Protein AF-A0A9W9CZ41-F1 (afdb_monomer_lite)

Secondary structure (DSSP, 8-state):
----STT--HHHHHHHHHHHHHHHHHHHH--SS--TT--HHHHHHHHHHHGGGGGG-S-HHHHHHHHHHHHHHHHHHHHHHH-TTSPPPHHHHHHHHHHHHHHHH-GGGTTT-----HHHHHHHHTTPPP----------------------------------------------------------------------S---PPP-----HHHHHHHHHHHHTT--HHHHHHHHTS-HHHHHHHHHHHHHSTTTHHHHHHHHHHHHHHHHHHHHHHHHHHHTTSS---S----------------------------

Structure (mmCIF, N/CA/C/O backbone):
data_AF-A0A9W9CZ41-F1
#
_entry.id   AF-A0A9W9CZ41-F1
#
loop_
_atom_site.group_PDB
_atom_site.id
_atom_site.type_symbol
_atom_site.label_atom_id
_atom_site.label_alt_id
_atom_site.label_comp_id
_atom_site.label_asym_id
_atom_site.label_entity_id
_atom_site.label_seq_id
_atom_site.pdbx_PDB_ins_code
_atom_site.Cartn_x
_atom_site.Cartn_y
_atom_site.Cartn_z
_atom_site.occupancy
_atom_site.B_iso_or_equiv
_atom_site.auth_seq_id
_atom_site.auth_comp_id
_atom_site.auth_asym_id
_atom_site.auth_atom_id
_atom_site.pdbx_PDB_model_num
ATOM 1 N N . MET A 1 1 ? 5.611 -6.618 -32.738 1.00 40.50 1 MET A N 1
ATOM 2 C CA . MET A 1 1 ? 6.679 -6.682 -31.719 1.00 40.50 1 MET A CA 1
ATOM 3 C C . MET A 1 1 ? 7.201 -5.269 -31.553 1.00 40.50 1 MET A C 1
ATOM 5 O O . MET A 1 1 ? 7.874 -4.786 -32.452 1.00 40.50 1 MET A O 1
ATOM 9 N N . GLY A 1 2 ? 6.748 -4.566 -30.513 1.00 48.41 2 GLY A N 1
ATOM 10 C CA . GLY A 1 2 ? 7.154 -3.185 -30.247 1.00 48.41 2 GLY A CA 1
ATOM 11 C C . GLY A 1 2 ? 8.567 -3.160 -29.651 1.00 48.41 2 GLY A C 1
ATOM 12 O O . GLY A 1 2 ? 8.776 -3.815 -28.631 1.00 48.41 2 GLY A O 1
ATOM 13 N N . PRO A 1 3 ? 9.535 -2.466 -30.267 1.00 51.53 3 PRO A N 1
ATOM 14 C CA . PRO A 1 3 ? 10.920 -2.434 -29.809 1.00 51.53 3 PRO A CA 1
ATOM 15 C C . PRO A 1 3 ? 11.126 -1.279 -28.823 1.00 51.53 3 PRO A C 1
ATOM 17 O O . PRO A 1 3 ? 11.610 -0.241 -29.251 1.00 51.53 3 PRO A O 1
ATOM 20 N N . GLN A 1 4 ? 10.698 -1.370 -27.553 1.00 56.22 4 GLN A N 1
ATOM 21 C CA . GLN A 1 4 ? 10.813 -0.193 -26.659 1.00 56.22 4 GLN A CA 1
ATOM 22 C C . GLN A 1 4 ? 11.119 -0.426 -25.166 1.00 56.22 4 GLN A C 1
ATOM 24 O O . GLN A 1 4 ? 11.343 0.564 -24.479 1.00 56.22 4 GLN A O 1
ATOM 29 N N . ASN A 1 5 ? 11.203 -1.659 -24.645 1.00 59.53 5 ASN A N 1
ATOM 30 C CA . ASN A 1 5 ? 11.430 -1.872 -23.197 1.00 59.53 5 ASN A CA 1
ATOM 31 C C . ASN A 1 5 ? 12.815 -2.410 -22.796 1.00 59.53 5 ASN A C 1
ATOM 33 O O . ASN A 1 5 ? 13.088 -2.496 -21.601 1.00 59.53 5 ASN A O 1
ATOM 37 N N . GLU A 1 6 ? 13.693 -2.751 -23.743 1.00 66.88 6 GLU A N 1
ATOM 38 C CA . GLU A 1 6 ? 15.043 -3.244 -23.405 1.00 66.88 6 GLU A CA 1
ATOM 39 C C . GLU A 1 6 ? 16.020 -2.124 -23.006 1.00 66.88 6 GLU A C 1
ATOM 41 O O . GLU A 1 6 ? 16.998 -2.403 -22.323 1.00 66.88 6 GLU A O 1
ATOM 46 N N . ASP A 1 7 ? 15.727 -0.866 -23.352 1.00 85.44 7 ASP A N 1
ATOM 47 C CA . ASP A 1 7 ? 16.625 0.283 -23.135 1.00 85.44 7 ASP A CA 1
ATOM 48 C C . ASP A 1 7 ? 16.182 1.189 -21.969 1.00 85.44 7 ASP A C 1
ATOM 50 O O . ASP A 1 7 ? 16.398 2.401 -21.962 1.00 85.44 7 ASP A O 1
ATOM 54 N N . MET A 1 8 ? 15.468 0.628 -20.990 1.00 93.50 8 MET A N 1
ATOM 55 C CA . MET A 1 8 ? 15.172 1.355 -19.755 1.00 93.50 8 MET A CA 1
ATOM 56 C C . MET A 1 8 ? 16.412 1.295 -18.862 1.00 93.50 8 MET A C 1
ATOM 58 O O . MET A 1 8 ? 16.759 0.222 -18.367 1.00 93.50 8 MET A O 1
ATOM 62 N N . ASP A 1 9 ? 17.080 2.429 -18.665 1.00 95.62 9 ASP A N 1
ATOM 63 C CA . ASP A 1 9 ? 18.165 2.569 -17.695 1.00 95.62 9 ASP A CA 1
ATOM 64 C C . ASP A 1 9 ? 17.645 3.029 -16.316 1.00 95.62 9 ASP A C 1
ATOM 66 O O . ASP A 1 9 ? 16.472 3.385 -16.144 1.00 95.62 9 ASP A O 1
ATOM 70 N N . ALA A 1 10 ? 18.522 2.983 -15.308 1.00 95.75 10 ALA A N 1
ATOM 71 C CA . ALA A 1 10 ? 18.176 3.340 -13.931 1.00 95.75 10 ALA A CA 1
ATOM 72 C C . ALA A 1 10 ? 17.724 4.800 -13.819 1.00 95.75 10 ALA A C 1
ATOM 74 O O . ALA A 1 10 ? 16.786 5.108 -13.088 1.00 95.75 10 ALA A O 1
ATOM 75 N N . GLN A 1 11 ? 18.377 5.695 -14.565 1.00 95.44 11 GLN A N 1
ATOM 76 C CA . GLN A 1 11 ? 18.133 7.131 -14.502 1.00 95.44 11 GLN A CA 1
ATOM 77 C C . GLN A 1 11 ? 16.751 7.482 -15.057 1.00 95.44 11 GLN A C 1
ATOM 79 O O . GLN A 1 11 ? 15.997 8.245 -14.451 1.00 95.44 11 GLN A O 1
ATOM 84 N N . ARG A 1 12 ? 16.380 6.886 -16.189 1.00 95.31 12 ARG A N 1
ATOM 85 C CA . ARG A 1 12 ? 15.068 7.046 -16.803 1.00 95.31 12 ARG A CA 1
ATOM 86 C C . ARG A 1 12 ? 13.974 6.438 -15.934 1.00 95.31 12 ARG A C 1
ATOM 88 O O . ARG A 1 12 ? 12.939 7.081 -15.754 1.00 95.31 12 ARG A O 1
ATOM 95 N N . LEU A 1 13 ? 14.204 5.252 -15.360 1.00 96.38 13 LEU A N 1
ATOM 96 C CA . LEU A 1 13 ? 13.253 4.642 -14.428 1.00 96.38 13 LEU A CA 1
ATOM 97 C C . LEU A 1 13 ? 13.049 5.525 -13.190 1.00 96.38 13 LEU A C 1
ATOM 99 O O . LEU A 1 13 ? 11.909 5.768 -12.798 1.00 96.38 13 LEU A O 1
ATOM 103 N N . ALA A 1 14 ? 14.125 6.065 -12.617 1.00 95.88 14 ALA A N 1
ATOM 104 C CA . ALA A 1 14 ? 14.055 6.981 -11.485 1.00 95.88 14 ALA A CA 1
ATOM 105 C C . ALA A 1 14 ? 13.302 8.274 -11.823 1.00 95.88 14 ALA A C 1
ATOM 107 O O . ALA A 1 14 ? 12.456 8.700 -11.041 1.00 95.88 14 ALA A O 1
ATOM 108 N N . SER A 1 15 ? 13.535 8.860 -13.002 1.00 94.56 15 SER A N 1
ATOM 109 C CA . SER A 1 15 ? 12.807 10.053 -13.453 1.00 94.56 15 SER A CA 1
ATOM 110 C C . SER A 1 15 ? 11.302 9.797 -13.548 1.00 94.56 15 SER A C 1
ATOM 112 O O . SER A 1 15 ? 10.513 10.557 -12.994 1.00 94.56 15 SER A O 1
ATOM 114 N N . ILE A 1 16 ? 10.902 8.704 -14.204 1.00 95.62 16 ILE A N 1
ATOM 115 C CA . ILE A 1 16 ? 9.490 8.321 -14.346 1.00 95.62 16 ILE A CA 1
ATOM 116 C C . ILE A 1 16 ? 8.861 8.022 -12.974 1.00 95.62 16 ILE A C 1
ATOM 118 O O . ILE A 1 16 ? 7.714 8.390 -12.713 1.00 95.62 16 ILE A O 1
ATOM 122 N N . THR A 1 17 ? 9.620 7.388 -12.076 1.00 96.06 17 THR A N 1
ATOM 123 C CA . THR A 1 17 ? 9.196 7.123 -10.694 1.00 96.06 17 THR A CA 1
ATOM 124 C C . THR A 1 17 ? 8.973 8.424 -9.929 1.00 96.06 17 THR A C 1
ATOM 126 O O . THR A 1 17 ? 7.944 8.574 -9.274 1.00 96.06 17 THR A O 1
ATOM 129 N N . ALA A 1 18 ? 9.887 9.391 -10.050 1.00 94.56 18 ALA A N 1
ATOM 130 C CA . ALA A 1 18 ? 9.772 10.691 -9.399 1.00 94.56 18 ALA A CA 1
ATOM 131 C C . ALA A 1 18 ? 8.537 11.458 -9.879 1.00 94.56 18 ALA A C 1
ATOM 133 O O . ALA A 1 18 ? 7.819 12.027 -9.057 1.00 94.56 18 ALA A O 1
ATOM 134 N N . ASP A 1 19 ? 8.241 11.421 -11.178 1.00 94.00 19 ASP A N 1
ATOM 135 C CA . ASP A 1 19 ? 7.040 12.044 -11.736 1.00 94.00 19 ASP A CA 1
ATOM 136 C C . ASP A 1 19 ? 5.760 11.362 -11.221 1.00 94.00 19 ASP A C 1
ATOM 138 O O . ASP A 1 19 ? 4.789 12.035 -10.868 1.00 94.00 19 ASP A O 1
ATOM 142 N N . ALA A 1 20 ? 5.744 10.028 -11.130 1.00 95.81 20 ALA A N 1
ATOM 143 C CA . ALA A 1 20 ? 4.612 9.287 -10.576 1.00 95.81 20 ALA A CA 1
ATOM 144 C C . ALA A 1 20 ? 4.388 9.616 -9.090 1.00 95.81 20 ALA A C 1
ATOM 146 O O . ALA A 1 20 ? 3.272 9.965 -8.710 1.00 95.81 20 ALA A O 1
ATOM 147 N N . VAL A 1 21 ? 5.442 9.574 -8.268 1.00 95.44 21 VAL A N 1
ATOM 148 C CA . VAL A 1 21 ? 5.388 9.922 -6.838 1.00 95.44 21 VAL A CA 1
ATOM 149 C C . VAL A 1 21 ? 4.931 11.368 -6.643 1.00 95.44 21 VAL A C 1
ATOM 151 O O . VAL A 1 21 ? 4.020 11.613 -5.857 1.00 95.44 21 VAL A O 1
ATOM 154 N N . SER A 1 22 ? 5.476 12.313 -7.414 1.00 92.81 22 SER A N 1
ATOM 155 C CA . SER A 1 22 ? 5.080 13.729 -7.355 1.00 92.81 22 SER A CA 1
ATOM 156 C C . SER A 1 22 ? 3.590 13.921 -7.631 1.00 92.81 22 SER A C 1
ATOM 158 O O . SER A 1 22 ? 2.915 14.652 -6.909 1.00 92.81 22 SER A O 1
ATOM 160 N N . ASN A 1 23 ? 3.056 13.225 -8.641 1.00 92.62 23 ASN A N 1
ATOM 161 C CA . ASN A 1 23 ? 1.628 13.267 -8.945 1.00 92.62 23 ASN A CA 1
ATOM 162 C C . ASN A 1 23 ? 0.783 12.701 -7.797 1.00 92.62 23 ASN A C 1
ATOM 164 O O . ASN A 1 23 ? -0.240 13.285 -7.457 1.00 92.62 23 ASN A O 1
ATOM 168 N N . VAL A 1 24 ? 1.194 11.589 -7.181 1.00 95.06 24 VAL A N 1
ATOM 169 C CA . VAL A 1 24 ? 0.456 11.001 -6.050 1.00 95.06 24 VAL A CA 1
ATOM 170 C C . VAL A 1 24 ? 0.468 11.931 -4.836 1.00 95.06 24 VAL A C 1
ATOM 172 O O . VAL A 1 24 ? -0.582 12.150 -4.230 1.00 95.06 24 VAL A O 1
ATOM 175 N N . LEU A 1 25 ? 1.616 12.534 -4.522 1.00 92.38 25 LEU A N 1
ATOM 176 C CA . LEU A 1 25 ? 1.756 13.480 -3.413 1.00 92.38 25 LEU A CA 1
ATOM 177 C C . LEU A 1 25 ? 0.907 14.731 -3.604 1.00 92.38 25 LEU A C 1
ATOM 179 O O . LEU A 1 25 ? 0.247 15.154 -2.663 1.00 92.38 25 LEU A O 1
ATOM 183 N N . PHE A 1 26 ? 0.856 15.275 -4.821 1.00 91.25 26 PHE A N 1
ATOM 184 C CA . PHE A 1 26 ? -0.010 16.409 -5.146 1.00 91.25 26 PHE A CA 1
ATOM 185 C C . PHE A 1 26 ? -1.475 16.143 -4.755 1.00 91.25 26 PHE A C 1
ATOM 187 O O . PHE A 1 26 ? -2.145 17.008 -4.192 1.00 91.25 26 PHE A O 1
ATOM 194 N N . PHE A 1 27 ? -1.978 14.928 -5.004 1.00 92.19 27 PHE A N 1
ATOM 195 C CA . PHE A 1 27 ? -3.339 14.553 -4.607 1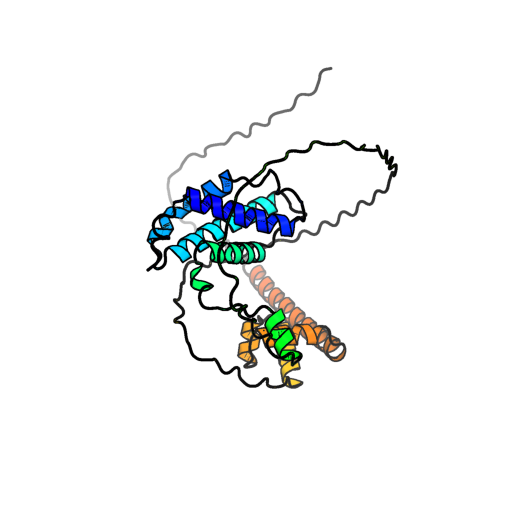.00 92.19 27 PHE A CA 1
ATOM 196 C C . PHE A 1 27 ? -3.502 14.345 -3.100 1.00 92.19 27 PHE A C 1
ATOM 198 O O . PHE A 1 27 ? -4.589 14.597 -2.579 1.00 92.19 27 PHE A O 1
ATOM 205 N N . HIS A 1 28 ? -2.459 13.873 -2.418 1.00 92.25 28 HIS A N 1
ATOM 206 C CA . HIS A 1 28 ? -2.472 13.664 -0.974 1.00 92.25 28 HIS A CA 1
ATOM 207 C C . HIS A 1 28 ? -2.490 14.997 -0.218 1.00 92.25 28 HIS A C 1
ATOM 209 O O . HIS A 1 28 ? -3.438 15.274 0.515 1.00 92.25 28 HIS A O 1
ATOM 215 N N . THR A 1 29 ? -1.501 15.853 -0.480 1.00 90.62 29 THR A N 1
ATOM 216 C CA . THR A 1 29 ? -1.284 17.107 0.255 1.00 90.62 29 THR A CA 1
ATOM 217 C C . THR A 1 29 ? -2.198 18.237 -0.216 1.00 90.62 29 THR A C 1
ATOM 219 O O . THR A 1 29 ? -2.353 19.244 0.472 1.00 90.62 29 THR A O 1
ATOM 222 N N . LYS A 1 30 ? -2.804 18.098 -1.407 1.00 89.19 30 LYS A N 1
ATOM 223 C CA . LYS A 1 30 ? -3.593 19.138 -2.095 1.00 89.19 30 LYS A CA 1
ATOM 224 C C . LYS A 1 30 ? -2.813 20.435 -2.345 1.00 89.19 30 LYS A C 1
ATOM 226 O O . LYS A 1 30 ? -3.421 21.473 -2.616 1.00 89.19 30 LYS A O 1
ATOM 231 N N . GLN A 1 31 ? -1.485 20.399 -2.261 1.00 83.25 31 GLN A N 1
ATOM 232 C CA . GLN A 1 31 ? -0.644 21.556 -2.536 1.00 83.25 31 GLN A CA 1
ATOM 233 C C . GLN A 1 31 ? -0.417 21.694 -4.040 1.00 83.25 31 GLN A C 1
ATOM 235 O O . GLN A 1 31 ? -0.142 20.718 -4.731 1.00 83.25 31 GLN A O 1
ATOM 240 N N . ILE A 1 32 ? -0.523 22.926 -4.550 1.00 67.44 32 ILE A N 1
ATOM 241 C CA . ILE A 1 32 ? -0.381 23.227 -5.986 1.00 67.44 32 ILE A CA 1
ATOM 242 C C . ILE A 1 32 ? 1.050 22.955 -6.475 1.00 67.44 32 ILE A C 1
ATOM 244 O O . ILE A 1 32 ? 1.266 22.609 -7.637 1.00 67.44 32 ILE A O 1
ATOM 248 N N . THR A 1 33 ? 2.019 23.090 -5.576 1.00 67.69 33 THR A N 1
ATOM 249 C CA . THR A 1 33 ? 3.426 22.834 -5.850 1.00 67.69 33 THR A CA 1
ATOM 250 C C . THR A 1 33 ? 3.814 21.551 -5.126 1.00 67.69 33 THR A C 1
ATOM 252 O O . THR A 1 33 ? 3.568 21.468 -3.921 1.00 67.69 33 THR A O 1
ATOM 255 N N . PRO A 1 34 ? 4.400 20.550 -5.810 1.00 62.88 34 PRO A N 1
ATOM 256 C CA . PRO A 1 34 ? 4.966 19.408 -5.110 1.00 62.88 34 PRO A CA 1
ATOM 257 C C . PRO A 1 34 ? 5.962 19.916 -4.058 1.00 62.88 34 PRO A C 1
ATOM 259 O O . PRO A 1 34 ? 6.667 20.895 -4.343 1.00 62.88 34 PRO A O 1
ATOM 262 N N . PRO A 1 35 ? 6.020 19.295 -2.865 1.00 65.31 35 PRO A N 1
ATOM 263 C CA . PRO A 1 35 ? 6.972 19.689 -1.838 1.00 65.31 35 PRO A CA 1
ATOM 264 C C . PRO A 1 35 ? 8.364 19.809 -2.458 1.00 65.31 35 PRO A C 1
ATOM 266 O O . PRO A 1 35 ? 8.799 18.916 -3.192 1.00 65.31 35 PRO A O 1
ATOM 269 N N . ALA A 1 36 ? 9.072 20.908 -2.182 1.00 63.62 36 ALA A N 1
ATOM 270 C CA . ALA A 1 36 ? 10.462 21.068 -2.625 1.00 63.62 36 ALA A CA 1
ATOM 271 C C . ALA A 1 3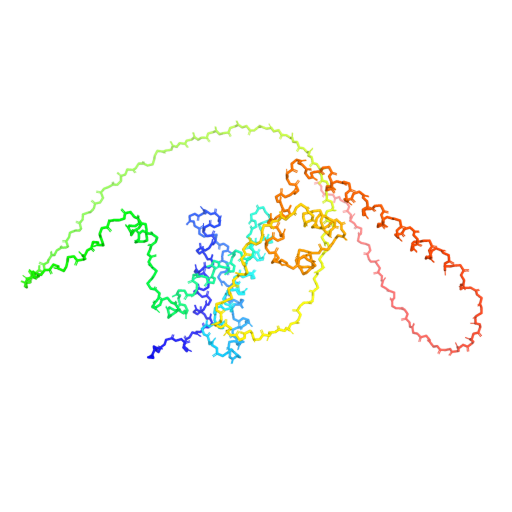6 ? 11.350 19.902 -2.132 1.00 63.62 36 ALA A C 1
ATOM 273 O O . ALA A 1 36 ? 12.394 19.616 -2.715 1.00 63.62 36 ALA A O 1
ATOM 274 N N . ASP A 1 37 ? 10.865 19.193 -1.108 1.00 62.38 37 ASP A N 1
ATOM 275 C CA . ASP A 1 37 ? 11.456 18.039 -0.445 1.00 62.38 37 ASP A CA 1
ATOM 276 C C . ASP A 1 37 ? 11.237 16.705 -1.168 1.00 62.38 37 ASP A C 1
ATOM 278 O O . ASP A 1 37 ? 11.629 15.656 -0.649 1.00 62.38 37 ASP A O 1
ATOM 282 N N . ILE A 1 38 ? 10.662 16.684 -2.379 1.00 63.72 38 ILE A N 1
ATOM 283 C CA . ILE A 1 38 ? 10.803 15.500 -3.235 1.00 63.72 38 ILE A CA 1
ATOM 284 C C . ILE A 1 38 ? 12.277 15.400 -3.625 1.00 63.72 38 ILE A C 1
ATOM 286 O O . ILE A 1 38 ? 12.735 15.923 -4.644 1.00 63.72 38 ILE A O 1
ATOM 290 N N . ARG A 1 39 ? 13.041 14.707 -2.777 1.00 78.88 39 ARG A N 1
ATOM 291 C CA . ARG A 1 39 ? 14.446 14.385 -2.986 1.00 78.88 39 ARG A CA 1
ATOM 292 C C . ARG A 1 39 ? 14.527 13.429 -4.166 1.00 78.88 39 ARG A C 1
ATOM 294 O O . ARG A 1 39 ? 14.608 12.218 -3.989 1.00 78.88 39 ARG A O 1
ATOM 301 N N . ARG A 1 40 ? 14.535 13.975 -5.386 1.00 85.62 40 ARG A N 1
ATOM 302 C CA . ARG A 1 40 ? 14.764 13.212 -6.620 1.00 85.62 40 ARG A CA 1
ATOM 303 C C . ARG A 1 40 ? 16.011 12.333 -6.482 1.00 85.62 40 ARG A C 1
ATOM 305 O O . ARG A 1 40 ? 15.963 11.168 -6.841 1.00 85.62 40 ARG A O 1
ATOM 312 N N . ALA A 1 41 ? 17.056 12.852 -5.836 1.00 88.50 41 ALA A N 1
ATOM 313 C CA . ALA A 1 41 ? 18.259 12.098 -5.491 1.00 88.50 41 ALA A CA 1
ATOM 314 C C . ALA A 1 41 ? 17.984 10.866 -4.600 1.00 88.50 41 ALA A C 1
ATOM 316 O O . ALA A 1 41 ? 18.608 9.829 -4.787 1.00 88.50 41 ALA A O 1
ATOM 317 N N . GLY A 1 42 ? 17.047 10.950 -3.649 1.00 89.19 42 GLY A N 1
ATOM 318 C CA . GLY A 1 42 ? 16.644 9.817 -2.808 1.00 89.19 42 GLY A CA 1
ATOM 319 C C . GLY A 1 42 ? 15.985 8.707 -3.626 1.00 89.19 42 GLY A C 1
ATOM 320 O O . GLY A 1 42 ? 16.385 7.550 -3.529 1.00 89.19 42 GLY A O 1
ATOM 321 N N . LEU A 1 43 ? 15.055 9.069 -4.516 1.00 92.31 43 LEU A N 1
ATOM 322 C CA . LEU A 1 43 ? 14.424 8.119 -5.439 1.00 92.31 43 LEU A CA 1
ATOM 323 C C . LEU A 1 43 ? 15.423 7.532 -6.447 1.00 92.31 43 LEU A C 1
ATOM 325 O O . LEU A 1 43 ? 15.403 6.330 -6.694 1.00 92.31 43 LEU A O 1
ATOM 329 N N . GLU A 1 44 ? 16.324 8.348 -6.996 1.00 93.81 44 GLU A N 1
ATOM 330 C CA . GLU A 1 44 ? 17.406 7.896 -7.881 1.00 93.81 44 GLU A CA 1
ATOM 331 C C . GLU A 1 44 ? 18.325 6.887 -7.186 1.00 93.81 44 GLU A C 1
ATOM 333 O O . GLU A 1 44 ? 18.639 5.843 -7.764 1.00 93.81 44 GLU A O 1
ATOM 338 N N . ASN A 1 45 ? 18.707 7.155 -5.935 1.00 93.38 45 ASN A N 1
ATOM 339 C CA . ASN A 1 45 ? 19.514 6.243 -5.129 1.00 93.38 45 ASN A CA 1
ATOM 340 C C . ASN A 1 45 ? 18.761 4.942 -4.832 1.00 93.38 45 ASN A C 1
ATOM 342 O O . ASN A 1 45 ? 19.329 3.863 -5.001 1.00 93.38 45 ASN A O 1
ATOM 346 N N . ALA A 1 46 ? 17.486 5.032 -4.438 1.00 94.75 46 ALA A N 1
ATOM 347 C CA . ALA A 1 46 ? 16.653 3.872 -4.135 1.00 94.75 46 ALA A CA 1
ATOM 348 C C . ALA A 1 46 ? 16.471 2.969 -5.362 1.00 94.75 46 ALA A C 1
ATOM 350 O O . ALA A 1 46 ? 16.697 1.764 -5.270 1.00 94.75 46 ALA A O 1
ATOM 351 N N . VAL A 1 47 ? 16.148 3.545 -6.526 1.00 96.62 47 VAL A N 1
ATOM 352 C CA . VAL A 1 47 ? 16.039 2.797 -7.787 1.00 96.62 47 VAL A CA 1
ATOM 353 C C . VAL A 1 47 ? 17.378 2.165 -8.148 1.00 96.62 47 VAL A C 1
ATOM 355 O O . VAL A 1 47 ? 17.429 0.967 -8.418 1.00 96.62 47 VAL A O 1
ATOM 358 N N . SER A 1 48 ? 18.469 2.935 -8.113 1.00 96.19 48 SER A N 1
ATOM 359 C CA . SER A 1 48 ? 19.803 2.448 -8.485 1.00 96.19 48 SER A CA 1
ATOM 360 C C . SER A 1 48 ? 20.276 1.295 -7.598 1.00 96.19 48 SER A C 1
ATOM 362 O O . SER A 1 48 ? 20.889 0.358 -8.102 1.00 96.19 48 SER A O 1
ATOM 364 N N . ALA A 1 49 ? 19.954 1.322 -6.300 1.00 95.69 49 ALA A N 1
ATOM 365 C CA . ALA A 1 49 ? 20.365 0.298 -5.340 1.00 95.69 49 ALA A CA 1
ATOM 366 C C . ALA A 1 49 ? 19.807 -1.098 -5.659 1.00 95.69 49 ALA A C 1
ATOM 368 O O . ALA A 1 49 ? 20.468 -2.100 -5.386 1.00 95.69 49 ALA A O 1
ATOM 369 N N . VAL A 1 50 ? 18.609 -1.175 -6.246 1.00 95.31 50 VAL A N 1
ATOM 370 C CA . VAL A 1 50 ? 17.939 -2.447 -6.572 1.00 95.31 50 VAL A CA 1
ATOM 371 C C . VAL A 1 50 ? 17.841 -2.708 -8.076 1.00 95.31 50 VAL A C 1
ATOM 373 O O . VAL A 1 50 ? 17.323 -3.745 -8.493 1.00 95.31 50 VAL A O 1
ATOM 376 N N . PHE A 1 51 ? 18.357 -1.801 -8.911 1.00 96.69 51 PHE A N 1
ATOM 377 C CA . PHE A 1 51 ? 18.139 -1.831 -10.355 1.00 96.69 51 PHE A CA 1
ATOM 378 C C . PHE A 1 51 ? 18.640 -3.117 -11.020 1.00 96.69 51 PHE A C 1
ATOM 380 O O . PHE A 1 51 ? 18.019 -3.618 -11.960 1.00 96.69 51 PHE A O 1
ATOM 387 N N . ASP A 1 52 ? 19.741 -3.691 -10.537 1.00 96.00 52 ASP A N 1
ATOM 388 C CA . ASP A 1 52 ? 20.341 -4.900 -11.113 1.00 96.00 52 ASP A CA 1
ATOM 389 C C . ASP A 1 52 ? 19.511 -6.172 -10.880 1.00 96.00 52 ASP A C 1
ATOM 391 O O . ASP A 1 52 ? 19.620 -7.131 -11.654 1.00 96.00 52 ASP A O 1
ATOM 395 N N . LEU A 1 53 ? 18.594 -6.160 -9.902 1.00 93.69 53 LEU A N 1
ATOM 396 C CA . LEU A 1 53 ? 17.685 -7.279 -9.631 1.00 93.69 53 LEU A CA 1
ATOM 397 C C . LEU A 1 53 ? 16.723 -7.554 -10.793 1.00 93.69 53 LEU A C 1
ATOM 399 O O . LEU A 1 53 ? 16.222 -8.672 -10.922 1.00 93.69 53 LEU A O 1
ATOM 403 N N . ARG A 1 54 ? 16.508 -6.576 -11.686 1.00 95.31 54 ARG A N 1
ATOM 404 C CA . ARG A 1 54 ? 15.652 -6.742 -12.869 1.00 95.31 54 ARG A CA 1
ATOM 405 C C . ARG A 1 54 ? 16.081 -7.903 -13.763 1.00 95.31 54 ARG A C 1
ATOM 407 O O . ARG A 1 54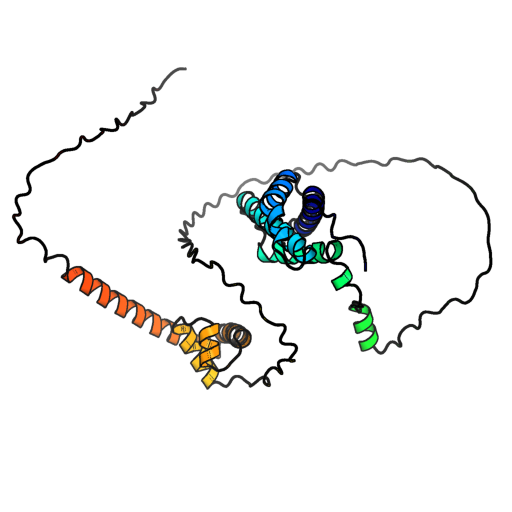 ? 15.232 -8.562 -14.351 1.00 95.31 54 ARG A O 1
ATOM 414 N N . SER A 1 55 ? 17.385 -8.187 -13.811 1.00 95.38 55 SER A N 1
ATOM 415 C CA . SER A 1 55 ? 17.966 -9.261 -14.624 1.00 95.38 55 SER A CA 1
ATOM 416 C C . SER 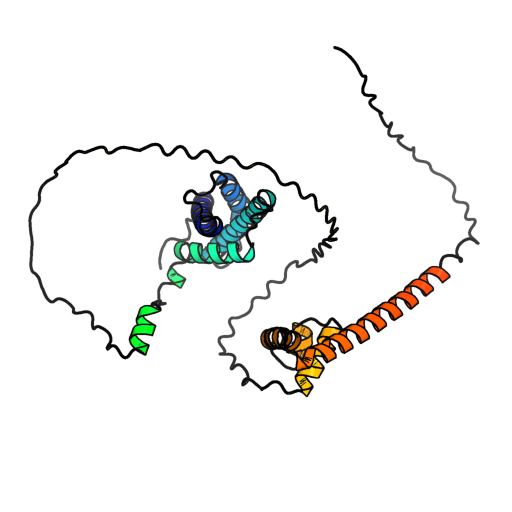A 1 55 ? 17.490 -10.662 -14.219 1.00 95.38 55 SER A C 1
ATOM 418 O O . SER A 1 55 ? 17.602 -11.601 -15.004 1.00 95.38 55 SER A O 1
ATOM 420 N N . HIS A 1 56 ? 16.936 -10.814 -13.013 1.00 94.56 56 HIS A N 1
ATOM 421 C CA . HIS A 1 56 ? 16.395 -12.078 -12.517 1.00 94.56 56 HIS A CA 1
ATOM 422 C C . HIS A 1 56 ? 14.914 -12.286 -12.871 1.00 94.56 56 HIS A C 1
ATOM 424 O O . HIS A 1 56 ? 14.385 -13.383 -12.680 1.00 94.56 56 HIS A O 1
ATOM 430 N N . ALA A 1 57 ? 14.219 -11.255 -13.355 1.00 93.31 57 ALA A N 1
ATOM 431 C CA . ALA A 1 57 ? 12.798 -11.335 -13.651 1.00 93.31 57 ALA A CA 1
ATOM 432 C C . ALA A 1 57 ? 12.533 -11.928 -15.040 1.00 93.31 57 ALA A C 1
ATOM 434 O O . ALA A 1 57 ? 13.225 -11.638 -16.011 1.00 93.31 57 ALA A O 1
ATOM 435 N N . ALA A 1 58 ? 11.460 -12.714 -15.153 1.00 93.50 58 ALA A N 1
ATOM 436 C CA . ALA A 1 58 ? 11.004 -13.239 -16.441 1.00 93.50 58 ALA A CA 1
ATOM 437 C C . ALA A 1 58 ? 10.392 -12.152 -17.348 1.00 93.50 58 ALA A C 1
ATOM 439 O O . ALA A 1 58 ? 10.396 -12.295 -18.568 1.00 93.50 58 ALA A O 1
ATOM 440 N N . ASP A 1 59 ? 9.853 -11.082 -16.757 1.00 91.81 59 ASP A N 1
ATOM 441 C CA . ASP A 1 59 ? 9.288 -9.930 -17.461 1.00 91.81 59 ASP A CA 1
ATOM 442 C C . ASP A 1 59 ? 9.953 -8.648 -16.942 1.00 91.81 59 ASP A C 1
ATOM 444 O O . ASP A 1 59 ? 9.689 -8.199 -15.824 1.00 91.81 59 ASP A O 1
ATOM 448 N N . MET A 1 60 ? 10.815 -8.061 -17.774 1.00 92.69 60 MET A N 1
ATOM 449 C CA . MET A 1 60 ? 11.579 -6.852 -17.450 1.00 92.69 60 MET A CA 1
ATOM 450 C C . MET A 1 60 ? 10.680 -5.651 -17.136 1.00 92.69 60 MET A C 1
ATOM 452 O O . MET A 1 60 ? 11.009 -4.851 -16.267 1.00 92.69 60 MET A O 1
ATOM 456 N N . ALA A 1 61 ? 9.526 -5.523 -17.799 1.00 91.94 61 ALA A N 1
ATOM 457 C CA . ALA A 1 61 ? 8.614 -4.407 -17.558 1.00 91.94 61 ALA A CA 1
ATOM 458 C C . ALA A 1 61 ? 7.971 -4.502 -16.170 1.00 91.94 61 ALA A C 1
ATOM 460 O O . ALA A 1 61 ? 7.793 -3.490 -15.497 1.00 91.94 61 ALA A O 1
ATOM 461 N N . VAL A 1 62 ? 7.652 -5.726 -15.735 1.00 92.44 62 VAL A N 1
ATOM 462 C CA . VAL A 1 62 ? 7.164 -5.982 -14.373 1.00 92.44 62 VAL A CA 1
ATOM 463 C C . VAL A 1 62 ? 8.270 -5.706 -13.361 1.00 92.44 62 VAL A C 1
ATOM 465 O O . VAL A 1 62 ? 8.007 -5.076 -12.348 1.00 92.44 62 VAL A O 1
ATOM 468 N N . ALA A 1 63 ? 9.515 -6.087 -13.651 1.00 95.25 63 ALA A N 1
ATOM 469 C CA . ALA A 1 63 ? 10.633 -5.784 -12.764 1.00 95.25 63 ALA A CA 1
ATOM 470 C C . ALA A 1 63 ? 10.844 -4.278 -12.566 1.00 95.25 63 ALA A C 1
ATOM 472 O O . ALA A 1 63 ? 10.990 -3.828 -11.435 1.00 95.25 63 ALA A O 1
ATOM 473 N N . HIS A 1 64 ? 10.817 -3.493 -13.649 1.00 96.00 64 HIS A N 1
ATOM 474 C CA . HIS A 1 64 ? 10.902 -2.033 -13.563 1.00 96.00 64 HIS A CA 1
ATOM 475 C C . HIS A 1 64 ? 9.756 -1.442 -12.735 1.00 96.00 64 HIS A C 1
ATOM 477 O O . HIS A 1 64 ? 9.987 -0.531 -11.946 1.00 96.00 64 HIS A O 1
ATOM 483 N N . LEU A 1 65 ? 8.539 -1.972 -12.902 1.00 96.25 65 LEU A N 1
ATOM 484 C CA . LEU A 1 65 ? 7.370 -1.547 -12.138 1.00 96.25 65 LEU A CA 1
ATOM 485 C C . LEU A 1 65 ? 7.563 -1.789 -10.635 1.00 96.25 65 LEU A C 1
ATOM 487 O O . LEU A 1 65 ? 7.375 -0.861 -9.857 1.00 96.25 65 LEU A O 1
ATOM 491 N N . GLU A 1 66 ? 7.977 -2.995 -10.237 1.00 97.38 66 GLU A N 1
ATOM 492 C CA . GLU A 1 66 ? 8.190 -3.325 -8.820 1.00 97.38 66 GLU A CA 1
ATOM 493 C C . GLU A 1 66 ? 9.342 -2.514 -8.212 1.00 97.38 66 GLU A C 1
ATOM 495 O O . GLU A 1 66 ? 9.170 -1.929 -7.149 1.00 97.38 66 GLU A O 1
ATOM 500 N N . ILE A 1 67 ? 10.470 -2.368 -8.918 1.00 97.56 67 ILE A N 1
ATOM 501 C CA . ILE A 1 67 ? 11.605 -1.540 -8.466 1.00 97.56 67 ILE A CA 1
ATOM 502 C C . ILE A 1 67 ? 11.170 -0.093 -8.191 1.00 97.56 67 ILE A C 1
ATOM 504 O O . ILE A 1 67 ? 11.536 0.497 -7.174 1.00 97.56 67 ILE A O 1
ATOM 508 N N . ALA A 1 68 ? 10.387 0.490 -9.096 1.00 97.50 68 ALA A N 1
ATOM 509 C CA . ALA A 1 68 ? 9.882 1.848 -8.944 1.00 97.50 68 ALA A CA 1
ATOM 510 C C . ALA A 1 68 ? 8.876 1.973 -7.786 1.00 97.50 68 ALA A C 1
ATOM 512 O O . ALA A 1 68 ? 8.893 2.959 -7.047 1.00 97.50 68 ALA A O 1
ATOM 513 N N . CYS A 1 69 ? 8.014 0.971 -7.600 1.00 97.88 69 CYS A N 1
ATOM 514 C CA . CYS A 1 69 ? 7.082 0.919 -6.479 1.00 97.88 69 CYS A CA 1
ATOM 515 C C . CYS A 1 69 ? 7.795 0.767 -5.125 1.00 97.88 69 CYS A C 1
ATOM 517 O O . CYS A 1 69 ? 7.413 1.448 -4.175 1.00 97.88 69 CYS A O 1
ATOM 519 N N . ASP A 1 70 ? 8.847 -0.048 -5.040 1.00 97.44 70 ASP A N 1
ATOM 520 C CA . ASP A 1 70 ? 9.670 -0.190 -3.833 1.00 97.44 70 ASP A CA 1
ATOM 521 C C . ASP A 1 70 ? 10.381 1.127 -3.489 1.00 97.44 70 ASP A C 1
ATOM 523 O O . ASP A 1 70 ? 10.368 1.568 -2.339 1.00 97.44 70 ASP A O 1
ATOM 527 N N . ALA A 1 71 ? 10.924 1.826 -4.493 1.00 96.75 71 ALA A N 1
ATOM 528 C CA . ALA A 1 71 ? 11.501 3.155 -4.297 1.00 96.75 71 ALA A CA 1
ATOM 529 C C . ALA A 1 71 ? 10.463 4.171 -3.781 1.00 96.75 71 ALA A C 1
ATOM 531 O O . ALA A 1 71 ? 10.768 4.979 -2.902 1.00 96.75 71 ALA A O 1
ATOM 532 N N . ALA A 1 72 ? 9.223 4.111 -4.277 1.00 96.62 72 ALA A N 1
ATOM 533 C CA . ALA A 1 72 ? 8.131 4.952 -3.790 1.00 96.62 72 ALA A CA 1
ATOM 534 C C . ALA A 1 72 ? 7.704 4.617 -2.350 1.00 96.62 72 ALA A C 1
ATOM 536 O O . ALA A 1 72 ? 7.330 5.521 -1.604 1.00 96.62 72 ALA A O 1
ATOM 537 N N . LEU A 1 73 ? 7.766 3.343 -1.945 1.00 96.69 73 LEU A N 1
ATOM 538 C CA . LEU A 1 73 ? 7.503 2.927 -0.565 1.00 96.69 73 LEU A CA 1
ATOM 539 C C . LEU A 1 73 ? 8.570 3.449 0.399 1.00 96.69 73 LEU A C 1
ATOM 541 O O . LEU A 1 73 ? 8.208 3.991 1.440 1.00 96.69 73 LEU A O 1
ATOM 545 N N . ASN A 1 74 ? 9.849 3.358 0.026 1.00 95.50 74 ASN A N 1
ATOM 546 C CA . ASN A 1 74 ? 10.937 3.946 0.812 1.00 95.50 74 ASN A CA 1
ATOM 547 C C . ASN A 1 74 ? 10.737 5.459 0.976 1.00 95.50 74 ASN A C 1
ATOM 549 O O . ASN A 1 74 ? 10.836 5.982 2.081 1.00 95.50 74 ASN A O 1
ATOM 553 N N . TYR A 1 75 ? 10.364 6.160 -0.102 1.00 94.19 75 TYR A N 1
ATOM 554 C CA . TYR A 1 75 ? 10.042 7.585 -0.016 1.00 94.19 75 TYR A CA 1
ATOM 555 C C . TYR A 1 75 ? 8.864 7.863 0.930 1.00 94.19 75 TYR A C 1
ATOM 557 O O . TYR A 1 75 ? 8.920 8.805 1.712 1.00 94.19 75 TYR A O 1
ATOM 565 N N . ALA A 1 76 ? 7.795 7.062 0.878 1.00 94.81 76 ALA A N 1
ATOM 566 C CA . ALA A 1 76 ? 6.646 7.242 1.765 1.00 94.81 76 ALA A CA 1
ATOM 567 C C . ALA A 1 76 ? 7.014 7.045 3.245 1.00 94.81 76 ALA A C 1
ATOM 569 O O . ALA A 1 76 ? 6.495 7.760 4.093 1.00 94.81 76 ALA A O 1
ATOM 570 N N . GLN A 1 77 ? 7.919 6.111 3.552 1.00 94.75 77 GLN A N 1
ATOM 571 C CA . GLN A 1 77 ? 8.446 5.928 4.907 1.00 94.75 77 GLN A CA 1
ATOM 572 C C . GLN A 1 77 ? 9.224 7.165 5.366 1.00 94.75 77 GLN A C 1
ATOM 574 O O . GLN A 1 77 ? 8.881 7.738 6.395 1.00 94.75 77 GLN A O 1
ATOM 579 N N . GLU A 1 78 ? 10.182 7.638 4.561 1.00 92.88 78 GLU A N 1
ATOM 580 C CA . GLU A 1 78 ? 10.935 8.865 4.861 1.00 92.88 78 GLU A CA 1
ATOM 581 C C . GLU A 1 78 ? 10.015 10.088 5.021 1.00 92.88 78 GLU A C 1
ATOM 583 O O . GLU A 1 78 ? 10.237 10.935 5.882 1.00 92.88 78 GLU A O 1
ATOM 588 N N . TYR A 1 79 ? 8.973 10.197 4.192 1.00 92.38 79 TYR A N 1
ATOM 589 C CA . TYR A 1 79 ? 7.992 11.274 4.293 1.00 92.38 79 TYR A CA 1
ATOM 590 C C . TYR A 1 79 ? 7.229 11.209 5.618 1.00 92.38 79 TYR A C 1
ATOM 592 O O . TYR A 1 79 ? 7.095 12.238 6.273 1.00 92.38 79 TYR A O 1
ATOM 600 N N . ASN A 1 80 ? 6.772 10.023 6.028 1.00 94.50 80 ASN A N 1
ATOM 601 C CA . ASN A 1 80 ? 6.028 9.831 7.275 1.00 94.50 80 ASN A CA 1
ATOM 602 C C . ASN A 1 80 ? 6.881 10.121 8.514 1.00 94.50 80 ASN A C 1
ATOM 604 O O . ASN A 1 80 ? 6.363 10.658 9.485 1.00 94.50 80 ASN A O 1
ATOM 608 N N . GLU A 1 81 ? 8.179 9.806 8.473 1.00 93.50 81 GLU A N 1
ATOM 609 C CA . GLU A 1 81 ? 9.121 10.174 9.539 1.00 93.50 81 GLU A CA 1
ATOM 610 C C . GLU A 1 81 ? 9.268 11.697 9.678 1.00 93.50 81 GLU A C 1
ATOM 612 O O . GLU A 1 81 ? 9.420 12.210 10.784 1.00 93.50 81 GLU A O 1
ATOM 617 N N . LEU A 1 82 ? 9.221 12.429 8.561 1.00 91.50 82 LEU A N 1
ATOM 618 C CA . LEU A 1 82 ? 9.336 13.890 8.539 1.00 91.50 82 LEU A CA 1
ATOM 619 C C . LEU A 1 82 ? 8.010 14.615 8.826 1.00 91.50 82 LEU A C 1
ATOM 621 O O . LEU A 1 82 ? 8.039 15.773 9.240 1.00 91.50 82 LEU A O 1
ATOM 625 N N . HIS A 1 83 ? 6.868 13.960 8.599 1.00 91.69 83 HIS A N 1
ATOM 626 C CA . HIS A 1 83 ? 5.527 14.549 8.687 1.00 91.69 83 HIS A CA 1
ATOM 627 C C . HIS A 1 83 ? 4.586 13.645 9.506 1.00 91.69 83 HIS A C 1
ATOM 629 O O . HIS A 1 83 ? 3.676 13.030 8.941 1.00 91.69 83 HIS A O 1
ATOM 635 N N . PRO A 1 84 ? 4.776 13.550 10.835 1.00 94.06 84 PRO A N 1
ATOM 636 C CA . PRO A 1 84 ? 3.967 12.673 11.686 1.00 94.06 84 PRO A CA 1
ATOM 637 C C . PRO A 1 84 ? 2.471 13.036 11.686 1.00 94.06 84 PRO A C 1
ATOM 639 O O . PRO A 1 84 ? 1.629 12.155 11.845 1.00 94.06 84 PRO A O 1
ATOM 642 N N . ASP A 1 85 ? 2.131 14.302 11.430 1.00 95.19 85 ASP A N 1
ATOM 643 C CA . ASP A 1 85 ? 0.743 14.788 11.418 1.00 95.19 85 ASP A CA 1
ATOM 644 C C . ASP A 1 85 ? 0.010 14.559 10.082 1.00 95.19 85 ASP A C 1
ATOM 646 O O . ASP A 1 85 ? -1.216 14.657 10.014 1.00 95.19 85 ASP A O 1
ATOM 650 N N . ASP A 1 86 ? 0.739 14.250 9.005 1.00 93.19 86 ASP A N 1
ATOM 651 C CA . ASP A 1 86 ? 0.197 14.075 7.651 1.00 93.19 86 ASP A CA 1
ATOM 652 C C . ASP A 1 86 ? 0.759 12.800 7.023 1.00 93.19 86 ASP A C 1
ATOM 654 O O . ASP A 1 86 ? 1.501 12.829 6.050 1.00 93.19 86 ASP A O 1
ATOM 658 N N . THR A 1 87 ? 0.466 11.647 7.622 1.00 95.88 87 THR A N 1
ATOM 659 C CA . THR A 1 87 ? 1.058 10.387 7.161 1.00 95.88 87 THR A CA 1
ATOM 660 C C . THR A 1 87 ? 0.428 9.866 5.867 1.00 95.88 87 THR A C 1
ATOM 662 O O . THR A 1 87 ? -0.792 9.771 5.684 1.00 95.88 87 THR A O 1
ATOM 665 N N . ILE A 1 88 ? 1.289 9.403 4.966 1.00 96.06 88 ILE A N 1
ATOM 666 C CA . ILE A 1 88 ? 0.920 8.679 3.758 1.00 96.06 88 ILE A CA 1
ATOM 667 C C . ILE A 1 88 ? 0.707 7.210 4.107 1.00 96.06 88 ILE A C 1
ATOM 669 O O . ILE A 1 88 ? 1.605 6.518 4.588 1.00 96.06 88 ILE A O 1
ATOM 673 N N . ASN A 1 89 ? -0.462 6.674 3.756 1.00 96.94 89 ASN A N 1
ATOM 674 C CA . ASN A 1 89 ? -0.690 5.235 3.807 1.00 96.94 89 ASN A CA 1
ATOM 675 C C . ASN A 1 89 ? 0.182 4.513 2.745 1.00 96.94 89 ASN A C 1
ATOM 677 O O . ASN A 1 89 ? -0.063 4.697 1.545 1.00 96.94 89 ASN A O 1
ATOM 681 N N . PRO A 1 90 ? 1.135 3.635 3.127 1.00 96.88 90 PRO A N 1
ATOM 682 C CA . PRO A 1 90 ? 2.075 3.035 2.171 1.00 96.88 90 PRO A CA 1
ATOM 683 C C . PRO A 1 90 ? 1.391 2.165 1.108 1.00 96.88 90 PRO A C 1
ATOM 685 O O . PRO A 1 90 ? 1.768 2.167 -0.064 1.00 96.88 90 PRO A O 1
ATOM 688 N N . ARG A 1 91 ? 0.316 1.459 1.481 1.00 95.88 91 ARG A N 1
ATOM 689 C CA . ARG A 1 91 ? -0.455 0.625 0.546 1.00 95.88 91 ARG A CA 1
ATOM 690 C C . ARG A 1 91 ? -1.171 1.470 -0.504 1.00 95.88 91 ARG A C 1
ATOM 692 O O . ARG A 1 91 ? -1.266 1.065 -1.666 1.00 95.88 91 ARG A O 1
ATOM 699 N N . TRP A 1 92 ? -1.701 2.619 -0.094 1.00 97.00 92 TRP A N 1
ATOM 700 C CA . TRP A 1 92 ? -2.310 3.576 -1.009 1.00 97.00 92 TRP A CA 1
ATOM 701 C C . TRP A 1 92 ? -1.267 4.153 -1.974 1.00 97.00 92 TRP A C 1
ATOM 703 O O . TRP A 1 92 ? -1.499 4.100 -3.182 1.00 97.00 92 TRP A O 1
ATOM 713 N N . MET A 1 93 ? -0.100 4.583 -1.471 1.00 97.06 93 MET A N 1
ATOM 714 C CA . MET A 1 93 ? 1.018 5.060 -2.300 1.00 97.06 93 MET A CA 1
ATOM 715 C C . MET A 1 93 ? 1.413 4.025 -3.358 1.00 97.06 93 MET A C 1
ATOM 717 O O . MET A 1 93 ? 1.393 4.333 -4.549 1.00 97.06 93 MET A O 1
ATOM 721 N N . TYR A 1 94 ? 1.682 2.782 -2.941 1.00 97.69 94 TYR A N 1
ATOM 722 C CA . TYR A 1 94 ? 2.038 1.689 -3.851 1.00 97.69 94 TYR A CA 1
ATOM 723 C C . TYR A 1 94 ? 0.987 1.514 -4.951 1.00 97.69 94 TYR A C 1
ATOM 725 O O . TYR A 1 94 ? 1.322 1.496 -6.131 1.00 97.69 94 TYR A O 1
ATOM 733 N N . THR A 1 95 ? -0.298 1.453 -4.580 1.00 96.88 95 THR A N 1
ATOM 734 C CA . THR A 1 95 ? -1.396 1.238 -5.537 1.00 96.88 95 THR A CA 1
ATOM 735 C C . THR A 1 95 ? -1.492 2.374 -6.560 1.00 96.88 95 THR A C 1
ATOM 737 O O . THR A 1 95 ? -1.662 2.122 -7.754 1.00 96.88 95 THR A O 1
ATOM 740 N N . CYS A 1 96 ? -1.377 3.627 -6.113 1.00 97.44 96 CYS A N 1
ATOM 741 C CA . CYS A 1 96 ? -1.465 4.798 -6.982 1.00 97.44 96 CYS A CA 1
ATOM 742 C C . CYS A 1 96 ? -0.257 4.906 -7.921 1.00 97.44 96 CYS A C 1
ATOM 744 O O . CYS A 1 96 ? -0.431 5.099 -9.126 1.00 97.44 96 CYS A O 1
ATOM 746 N N . VAL A 1 97 ? 0.957 4.725 -7.394 1.00 97.19 97 VAL A N 1
ATOM 747 C CA . VAL A 1 97 ? 2.192 4.740 -8.190 1.00 97.19 97 VAL A CA 1
ATOM 748 C C . VAL A 1 97 ? 2.190 3.594 -9.200 1.00 97.19 97 VAL A C 1
ATOM 750 O O . VAL A 1 97 ? 2.419 3.830 -10.384 1.00 97.19 97 VAL A O 1
ATOM 753 N N . GLN A 1 98 ? 1.833 2.375 -8.784 1.00 96.75 98 GLN A N 1
ATOM 754 C CA . GLN A 1 98 ? 1.747 1.217 -9.675 1.00 96.75 98 GLN A CA 1
ATOM 755 C C . GLN A 1 98 ? 0.769 1.460 -10.829 1.00 96.75 98 GLN A C 1
ATOM 757 O O . GLN A 1 98 ? 1.075 1.133 -11.979 1.00 96.75 98 GLN A O 1
ATOM 762 N N . ALA A 1 99 ? -0.395 2.056 -10.550 1.00 94.81 99 ALA A N 1
ATOM 763 C CA . ALA A 1 99 ? -1.374 2.394 -11.578 1.00 94.81 99 ALA A CA 1
ATOM 764 C C . ALA A 1 99 ? -0.797 3.389 -12.599 1.00 94.81 99 ALA A C 1
ATOM 766 O O . ALA A 1 99 ? -0.838 3.119 -13.800 1.00 94.81 99 ALA A O 1
ATOM 767 N N . LEU A 1 100 ? -0.198 4.493 -12.136 1.00 95.38 100 LEU A N 1
ATOM 768 C CA . LEU A 1 100 ? 0.422 5.507 -12.999 1.00 95.38 100 LEU A CA 1
ATOM 769 C C . LEU A 1 100 ? 1.562 4.933 -13.848 1.00 95.38 100 LEU A C 1
ATOM 771 O O . LEU A 1 100 ? 1.624 5.171 -15.055 1.00 95.38 100 LEU A O 1
ATOM 775 N N . LEU A 1 101 ? 2.437 4.138 -13.239 1.00 95.50 101 LEU A N 1
ATOM 776 C CA . LEU A 1 101 ? 3.575 3.529 -13.917 1.00 95.50 101 LEU A CA 1
ATOM 777 C C . LEU A 1 101 ? 3.158 2.452 -14.915 1.00 95.50 101 LEU A C 1
ATOM 779 O O . LEU A 1 101 ? 3.780 2.330 -15.967 1.00 95.50 101 LEU A O 1
ATOM 783 N N . SER A 1 102 ? 2.080 1.712 -14.648 1.00 94.12 102 SER A N 1
ATOM 784 C CA . SER A 1 102 ? 1.557 0.707 -15.584 1.00 94.12 102 SER A CA 1
ATOM 785 C C . SER A 1 102 ? 1.173 1.323 -16.932 1.00 94.12 102 SER A C 1
ATOM 787 O O . SER A 1 102 ? 1.378 0.691 -17.969 1.00 94.12 102 SER A O 1
ATOM 789 N N . HIS A 1 103 ? 0.693 2.574 -16.941 1.00 89.50 103 HIS A N 1
ATOM 790 C CA . HIS A 1 103 ? 0.417 3.310 -18.178 1.00 89.50 103 HIS A CA 1
ATOM 791 C C . HIS A 1 103 ? 1.675 3.569 -19.015 1.00 89.50 103 HIS A C 1
ATOM 793 O O . HIS A 1 103 ? 1.598 3.543 -20.241 1.00 89.50 103 HIS A O 1
ATOM 799 N N . GLN A 1 104 ? 2.818 3.806 -18.369 1.00 89.44 104 GLN A N 1
ATOM 800 C CA . GLN A 1 104 ? 4.062 4.174 -19.047 1.00 89.44 104 GLN A CA 1
ATOM 801 C C . GLN A 1 104 ? 4.931 2.958 -19.383 1.00 89.44 104 GLN A C 1
ATOM 803 O O . GLN A 1 104 ? 5.428 2.836 -20.498 1.00 89.44 104 GLN A O 1
ATOM 808 N N . LEU A 1 105 ? 5.100 2.043 -18.427 1.00 90.75 105 LEU A N 1
ATOM 809 C CA . LEU A 1 105 ? 6.001 0.895 -18.539 1.00 90.75 105 LEU A CA 1
ATOM 8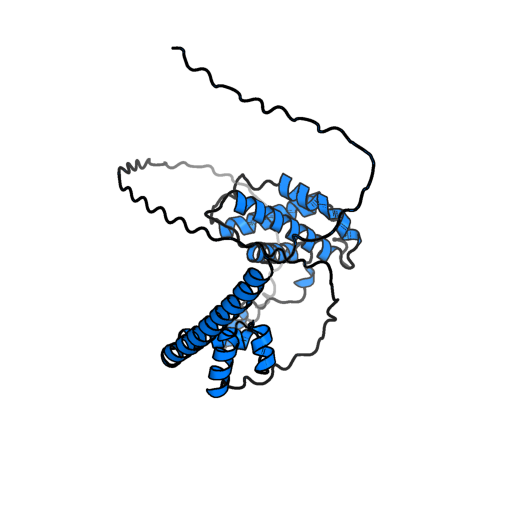10 C C . LEU A 1 105 ? 5.363 -0.288 -19.272 1.00 90.75 105 LEU A C 1
ATOM 812 O O . LEU A 1 105 ? 6.070 -1.121 -19.846 1.00 90.75 105 LEU A O 1
ATOM 816 N N . LYS A 1 106 ? 4.028 -0.392 -19.255 1.00 89.06 106 LYS A N 1
ATOM 817 C CA . LYS A 1 106 ? 3.311 -1.520 -19.859 1.00 89.06 106 LYS A CA 1
ATOM 818 C C . LYS A 1 106 ? 2.002 -1.094 -20.542 1.00 89.06 106 LYS A C 1
ATOM 820 O O . LYS A 1 106 ? 0.941 -1.639 -20.228 1.00 89.06 106 LYS A O 1
ATOM 825 N N . PRO A 1 107 ? 2.065 -0.198 -21.549 1.00 84.25 107 PRO A N 1
ATOM 826 C CA . PRO A 1 107 ? 0.878 0.293 -22.255 1.00 84.25 107 PRO A CA 1
ATOM 827 C C . PRO A 1 107 ? 0.066 -0.832 -22.915 1.00 84.25 107 PRO A C 1
ATOM 829 O O . PRO A 1 107 ? -1.152 -0.732 -23.025 1.00 84.25 107 PRO A O 1
ATOM 832 N N . ALA A 1 108 ? 0.707 -1.954 -23.259 1.00 83.06 108 ALA A N 1
ATOM 833 C CA . ALA A 1 108 ? 0.043 -3.139 -23.799 1.00 83.06 108 ALA A CA 1
ATOM 834 C C . ALA A 1 108 ? -1.004 -3.766 -22.853 1.00 83.06 108 ALA A C 1
ATOM 836 O O . ALA A 1 108 ? -1.897 -4.462 -23.322 1.00 83.06 108 ALA A O 1
ATOM 837 N N . LEU A 1 109 ? -0.934 -3.531 -21.533 1.00 76.12 109 LEU A N 1
ATOM 838 C CA . LEU A 1 109 ? -2.006 -3.942 -20.610 1.00 76.12 109 LEU A CA 1
ATOM 839 C C . LEU A 1 109 ? -3.300 -3.144 -20.818 1.00 76.12 109 LEU A C 1
ATOM 841 O O . LEU A 1 109 ? -4.361 -3.561 -20.360 1.00 76.12 109 LEU A O 1
ATOM 845 N N . LEU A 1 110 ? -3.207 -2.002 -21.492 1.00 75.31 110 LEU A N 1
ATOM 846 C CA . LEU A 1 110 ? -4.311 -1.091 -21.769 1.00 75.31 110 LEU A CA 1
ATOM 847 C C . LEU A 1 110 ? -4.757 -1.195 -23.229 1.00 75.31 110 LEU A C 1
ATOM 849 O O . LEU A 1 110 ? -5.932 -0.993 -23.532 1.00 75.31 110 LEU A O 1
ATOM 853 N N . GLU A 1 111 ? -3.846 -1.554 -24.136 1.00 75.06 111 GLU A N 1
ATOM 854 C CA . GLU A 1 111 ? -4.175 -1.866 -25.525 1.00 75.06 111 GLU A CA 1
ATOM 855 C C . GLU A 1 111 ? -5.059 -3.123 -25.594 1.00 75.06 111 GLU A C 1
ATOM 857 O O . GLU A 1 111 ? -4.650 -4.230 -25.259 1.00 75.06 111 GLU A O 1
ATOM 862 N N . GLY A 1 112 ? -6.310 -2.951 -26.023 1.00 66.19 112 GLY A N 1
ATOM 863 C CA . GLY A 1 112 ? -7.295 -4.035 -26.150 1.00 66.19 112 GLY A CA 1
ATOM 864 C C . GLY A 1 112 ? -8.400 -3.997 -25.097 1.00 66.19 112 GLY A C 1
ATOM 865 O O . GLY A 1 112 ? -9.502 -4.480 -25.359 1.00 66.19 112 GLY A O 1
ATOM 866 N N . TYR A 1 113 ? -8.177 -3.317 -23.973 1.00 59.88 113 TYR A N 1
ATOM 867 C CA . TYR A 1 113 ? -9.263 -2.898 -23.099 1.00 59.88 113 TYR A CA 1
ATOM 868 C C . TYR A 1 113 ? -9.733 -1.529 -23.571 1.00 59.88 113 TYR A C 1
ATOM 870 O O . TYR A 1 113 ? -9.207 -0.490 -23.174 1.00 59.88 113 TYR A O 1
ATOM 878 N N . ARG A 1 114 ? -10.761 -1.510 -24.430 1.00 56.78 114 ARG A N 1
ATOM 879 C CA . ARG A 1 114 ? -11.614 -0.323 -24.517 1.00 56.78 114 ARG A CA 1
ATOM 880 C C . ARG A 1 114 ? -12.143 -0.133 -23.101 1.00 56.78 114 ARG A C 1
ATOM 882 O O . ARG A 1 114 ? -13.000 -0.894 -22.660 1.00 56.78 114 ARG A O 1
ATOM 889 N N . ILE A 1 115 ? -11.581 0.822 -22.369 1.00 56.72 115 ILE A N 1
ATOM 890 C CA . ILE A 1 115 ? -12.213 1.317 -21.157 1.00 56.72 115 ILE A CA 1
ATOM 891 C C . ILE A 1 115 ? -13.491 1.960 -21.681 1.00 56.72 115 ILE A C 1
ATOM 893 O O . ILE A 1 115 ? -13.460 3.106 -22.131 1.00 56.72 115 ILE A O 1
ATOM 897 N N . GLU A 1 116 ? -14.579 1.187 -21.740 1.00 53.59 116 GLU A N 1
ATOM 898 C CA . GLU A 1 116 ? -15.915 1.742 -21.887 1.00 53.59 116 GLU A CA 1
ATOM 899 C C . GLU A 1 116 ? -16.015 2.746 -20.756 1.00 53.59 116 GLU A C 1
ATOM 901 O O . GLU A 1 116 ? -16.029 2.382 -19.574 1.00 53.59 116 GLU A O 1
ATOM 906 N N . ARG A 1 117 ? -15.919 4.032 -21.103 1.00 56.91 117 ARG A N 1
ATOM 907 C CA . ARG A 1 117 ? -15.954 5.060 -20.077 1.00 56.91 117 ARG A CA 1
ATOM 908 C C . ARG A 1 117 ? -17.284 4.873 -19.370 1.00 56.91 117 ARG A C 1
ATOM 910 O O . ARG A 1 117 ? -18.279 4.531 -20.003 1.00 56.91 117 ARG A O 1
ATOM 917 N N . LEU A 1 118 ? -17.324 5.130 -18.066 1.00 56.56 118 LEU A N 1
ATOM 918 C CA . LEU A 1 118 ? -18.561 5.027 -17.288 1.00 56.56 118 LEU A CA 1
ATOM 919 C C . LEU A 1 118 ? -19.729 5.759 -17.983 1.00 56.56 118 LEU A C 1
ATOM 921 O O . LEU A 1 118 ? -20.866 5.315 -17.910 1.00 56.56 118 LEU A O 1
ATOM 925 N N . HIS A 1 119 ? -19.434 6.828 -18.729 1.00 59.91 119 HIS A N 1
ATOM 926 C CA . HIS A 1 119 ? -20.379 7.534 -19.590 1.00 59.91 119 HIS A CA 1
ATOM 927 C C . HIS A 1 119 ? -21.000 6.690 -20.714 1.00 59.91 119 HIS A C 1
ATOM 929 O O . HIS A 1 119 ? -22.201 6.815 -20.928 1.00 59.91 119 HIS A O 1
ATOM 935 N N . ASP A 1 120 ? -20.243 5.827 -21.391 1.00 66.69 120 ASP A N 1
ATOM 936 C CA . ASP A 1 120 ? -20.752 4.941 -22.448 1.00 66.69 120 ASP A CA 1
ATOM 937 C C . ASP A 1 120 ? -21.682 3.875 -21.855 1.00 66.69 120 ASP A C 1
ATOM 939 O O . ASP A 1 120 ? -22.763 3.610 -22.384 1.00 66.69 120 ASP A O 1
ATOM 943 N N . TRP A 1 121 ? -21.312 3.337 -20.690 1.00 67.38 121 TRP A N 1
ATOM 944 C CA . TRP A 1 121 ? -22.151 2.406 -19.937 1.00 67.38 121 TRP A CA 1
ATOM 945 C C . TRP A 1 121 ? -23.430 3.078 -19.406 1.00 67.38 121 TRP A C 1
ATOM 947 O O . TRP A 1 121 ? -24.525 2.530 -19.526 1.00 67.38 121 TRP A O 1
ATOM 957 N N . VAL A 1 122 ? -23.329 4.302 -18.873 1.00 71.12 122 VAL A N 1
ATOM 958 C CA . VAL A 1 122 ? -24.486 5.099 -18.425 1.00 71.12 122 VAL A CA 1
ATOM 959 C C . VAL A 1 122 ? -25.392 5.481 -19.602 1.00 71.12 122 VAL A C 1
ATOM 961 O O . VAL A 1 122 ? -26.612 5.465 -19.447 1.00 71.12 122 VAL A O 1
ATOM 964 N N . ALA A 1 123 ? -24.835 5.793 -20.775 1.00 73.00 123 ALA A N 1
ATOM 965 C CA . ALA A 1 123 ? -25.607 6.073 -21.985 1.00 73.00 123 ALA A CA 1
ATOM 966 C C . ALA A 1 123 ? -26.366 4.826 -22.474 1.00 73.00 123 ALA A C 1
ATOM 968 O O . ALA A 1 123 ? -27.560 4.915 -22.764 1.00 73.00 123 ALA A O 1
ATOM 969 N N . GLN A 1 124 ? -25.726 3.649 -22.453 1.00 72.62 124 GLN A N 1
ATOM 970 C CA . GLN A 1 124 ? -26.386 2.371 -22.753 1.00 72.62 124 GLN A CA 1
ATOM 971 C C . GLN A 1 124 ? -27.517 2.046 -21.767 1.00 72.62 124 GLN A C 1
ATOM 973 O O . GLN A 1 124 ? -28.591 1.620 -22.187 1.00 72.62 124 GLN A O 1
ATOM 978 N N . GLN A 1 125 ? -27.324 2.285 -20.465 1.00 75.75 125 GLN A N 1
ATOM 979 C CA . GLN A 1 125 ? -28.364 2.065 -19.447 1.00 75.75 125 GLN A CA 1
ATOM 980 C C . GLN A 1 125 ? -29.559 3.017 -19.597 1.00 75.75 125 GLN A C 1
ATOM 982 O O . GLN A 1 125 ? -30.683 2.662 -19.249 1.00 75.75 125 GLN A O 1
ATOM 987 N N . LYS A 1 126 ? -29.340 4.222 -20.135 1.00 83.00 126 LYS A N 1
ATOM 988 C CA . LYS A 1 126 ? -30.406 5.197 -20.407 1.00 83.00 126 LYS A CA 1
ATOM 989 C C . LYS A 1 126 ? -31.188 4.912 -21.691 1.00 83.00 126 LYS A C 1
ATOM 991 O O . LYS A 1 126 ? -32.134 5.638 -21.982 1.00 83.00 126 LYS A O 1
ATOM 996 N N . GLY A 1 127 ? -30.826 3.870 -22.444 1.00 75.81 127 GLY A N 1
ATOM 997 C CA . GLY A 1 127 ? -31.473 3.544 -23.713 1.00 75.81 127 GLY A CA 1
ATOM 998 C C . GLY A 1 127 ? -31.262 4.613 -24.785 1.00 75.81 127 GLY A C 1
ATOM 999 O O . GLY A 1 127 ? -32.016 4.650 -25.757 1.00 75.81 127 GLY A O 1
ATOM 1000 N N . GLU A 1 128 ? -30.260 5.486 -24.624 1.00 67.88 128 GLU A N 1
ATOM 1001 C CA . GLU A 1 128 ? -29.878 6.379 -25.707 1.00 67.88 128 GLU A CA 1
ATOM 1002 C C . GLU A 1 128 ? -29.248 5.517 -26.807 1.00 67.88 128 GLU A C 1
ATOM 1004 O O . GLU A 1 128 ? -28.295 4.777 -26.533 1.00 67.88 128 GLU A O 1
ATOM 1009 N N . PRO A 1 129 ? -29.785 5.547 -28.041 1.00 72.12 129 PRO A N 1
ATOM 1010 C CA . PRO A 1 129 ? -29.189 4.798 -29.130 1.00 72.12 129 PRO A CA 1
ATOM 1011 C C . PRO A 1 129 ? -27.731 5.250 -29.272 1.00 72.12 129 PRO A C 1
ATOM 1013 O O . PRO A 1 129 ? -27.465 6.455 -29.183 1.00 72.12 129 PRO A O 1
ATOM 1016 N N . PRO A 1 130 ? -26.781 4.313 -29.459 1.00 63.56 130 PRO A N 1
ATOM 1017 C CA . PRO A 1 130 ? -25.378 4.660 -29.609 1.00 63.56 130 PRO A CA 1
ATOM 1018 C C . PRO A 1 130 ? -25.291 5.708 -30.709 1.00 63.56 130 PRO A C 1
ATOM 1020 O O . PRO A 1 130 ? -25.750 5.457 -31.824 1.00 63.56 130 PRO A O 1
ATOM 1023 N N . LYS A 1 131 ? -24.775 6.900 -30.377 1.00 65.56 131 LYS A N 1
ATOM 1024 C CA . LYS A 1 131 ? -24.541 7.957 -31.359 1.00 65.56 131 LYS A CA 1
ATOM 1025 C C . LYS A 1 131 ? -23.568 7.377 -32.371 1.00 65.56 131 LYS A C 1
ATOM 1027 O O . LYS A 1 131 ? -22.363 7.334 -32.132 1.00 65.56 131 LYS A O 1
ATOM 1032 N N . THR A 1 132 ? -24.112 6.850 -33.462 1.00 62.03 132 THR A N 1
ATOM 1033 C CA . THR A 1 132 ? -23.354 6.422 -34.622 1.00 62.03 132 THR A CA 1
ATOM 1034 C C . THR A 1 132 ? -22.535 7.625 -35.012 1.00 62.03 132 THR A C 1
ATOM 1036 O O . THR A 1 132 ? -23.096 8.664 -35.359 1.00 62.03 132 THR A O 1
ATOM 1039 N N . HIS A 1 133 ? -21.224 7.501 -34.834 1.00 50.06 133 HIS A N 1
ATOM 1040 C CA . HIS A 1 133 ? -20.250 8.479 -35.264 1.00 50.06 133 HIS A CA 1
ATOM 1041 C C . HIS A 1 133 ? -20.606 8.810 -36.714 1.00 50.06 133 HIS A C 1
ATOM 1043 O O . HIS A 1 133 ? -20.456 7.954 -37.585 1.00 50.06 133 HIS A O 1
ATOM 1049 N N . CYS A 1 134 ? -21.185 9.991 -36.954 1.00 40.66 134 CYS A N 1
ATOM 1050 C CA . CYS A 1 134 ? -21.404 10.469 -38.307 1.00 40.66 134 CYS A CA 1
ATOM 1051 C C . CYS A 1 134 ? -20.013 10.577 -38.915 1.00 40.66 134 CYS A C 1
ATOM 1053 O O . CYS A 1 134 ? -19.233 11.458 -38.560 1.00 40.66 134 CYS A O 1
ATOM 1055 N N . SER A 1 135 ? -19.666 9.606 -39.752 1.00 48.75 135 SER A N 1
ATOM 1056 C CA . SER A 1 135 ? -18.624 9.770 -40.744 1.00 48.75 135 SER A CA 1
ATOM 1057 C C . SER A 1 135 ? -19.086 10.911 -41.633 1.00 48.75 135 SER A C 1
ATOM 1059 O O . SER A 1 135 ? -20.017 10.743 -42.416 1.00 48.75 135 SER A O 1
ATOM 1061 N N . ASP A 1 136 ? -18.494 12.077 -41.417 1.00 44.78 136 ASP A N 1
ATOM 1062 C CA . ASP A 1 136 ? -18.638 13.243 -42.272 1.00 44.78 136 ASP A CA 1
ATOM 1063 C C . ASP A 1 136 ? -18.057 12.877 -43.649 1.00 44.78 136 ASP A C 1
ATOM 1065 O O . ASP A 1 136 ? -16.858 12.579 -43.739 1.00 44.78 136 ASP A O 1
ATOM 1069 N N . PRO A 1 137 ? -18.870 12.759 -44.714 1.00 57.94 137 PRO A N 1
ATOM 1070 C CA . PRO A 1 137 ? -18.358 12.420 -46.021 1.00 57.94 137 PRO A CA 1
ATOM 1071 C C . PRO A 1 137 ? -17.976 13.713 -46.739 1.00 57.94 137 PRO A C 1
ATOM 1073 O O . PRO A 1 137 ? -18.823 14.392 -47.306 1.00 57.94 137 PRO A O 1
ATOM 1076 N N . GLY A 1 138 ? -16.675 13.991 -46.764 1.00 54.03 138 GLY A N 1
ATOM 1077 C CA . GLY A 1 138 ? -16.045 14.787 -47.811 1.00 54.03 138 GLY A CA 1
ATOM 1078 C C . GLY A 1 138 ? -16.166 16.299 -47.662 1.00 54.03 138 GLY A C 1
ATOM 1079 O O . GLY A 1 138 ? -17.148 16.902 -48.085 1.00 54.03 138 GLY A O 1
ATOM 1080 N N . ILE A 1 139 ? -15.070 16.922 -47.228 1.00 49.53 139 ILE A N 1
ATOM 1081 C CA . ILE A 1 139 ? -14.680 18.210 -47.794 1.00 49.53 139 ILE A CA 1
ATOM 1082 C C . ILE A 1 139 ? -13.271 18.066 -48.364 1.00 49.53 139 ILE A C 1
ATOM 1084 O O . ILE A 1 139 ? -12.323 17.668 -47.688 1.00 49.53 139 ILE A O 1
ATOM 1088 N N . ASP A 1 140 ? -13.261 18.314 -49.664 1.00 53.88 140 ASP A N 1
ATOM 1089 C CA . ASP A 1 140 ? -12.197 18.319 -50.650 1.00 53.88 140 ASP A CA 1
ATOM 1090 C C . ASP A 1 140 ? -11.200 19.477 -50.420 1.00 53.88 140 ASP A C 1
ATOM 1092 O O . ASP A 1 140 ? -11.390 20.342 -49.568 1.00 53.88 140 ASP A O 1
ATOM 1096 N N . GLU A 1 141 ? -10.119 19.451 -51.184 1.00 54.22 141 GLU A N 1
ATOM 1097 C CA . GLU A 1 141 ? -8.810 20.082 -50.985 1.00 54.22 141 GLU A CA 1
ATOM 1098 C C . GLU A 1 141 ? -8.700 21.612 -50.737 1.00 54.22 141 GLU A C 1
ATOM 1100 O O . GLU A 1 141 ? -9.232 22.413 -51.496 1.00 54.22 141 GLU A O 1
ATOM 1105 N N . GLY A 1 142 ? -7.850 21.974 -49.748 1.00 42.44 142 GLY A N 1
ATOM 1106 C CA . GLY A 1 142 ? -6.814 23.048 -49.697 1.00 42.44 142 GLY A CA 1
ATOM 1107 C C . GLY A 1 142 ? -7.106 24.504 -50.144 1.00 42.44 142 GLY A C 1
ATOM 1108 O O . GLY A 1 142 ? -8.208 24.840 -50.554 1.00 42.44 142 GLY A O 1
ATOM 1109 N N . PRO A 1 143 ? -6.098 25.413 -50.175 1.00 61.88 143 PRO A N 1
ATOM 1110 C CA . PRO A 1 143 ? -4.867 25.554 -49.375 1.00 61.88 143 PRO A CA 1
ATOM 1111 C C . PRO A 1 143 ? -4.701 26.997 -48.788 1.00 61.88 143 PRO A C 1
ATOM 1113 O O . PRO A 1 143 ? -5.573 27.840 -48.952 1.00 61.88 143 PRO A O 1
ATOM 1116 N N . THR A 1 144 ? -3.526 27.299 -48.203 1.00 39.12 144 THR A N 1
ATOM 1117 C CA . THR A 1 144 ? -2.861 28.628 -48.008 1.00 39.12 144 THR A CA 1
ATOM 1118 C C . THR A 1 144 ? -2.736 29.259 -46.599 1.00 39.12 144 THR A C 1
ATOM 1120 O O . THR A 1 144 ? -3.683 29.729 -45.987 1.00 39.12 144 THR A O 1
ATOM 1123 N N . LEU A 1 145 ? -1.473 29.251 -46.137 1.00 45.66 145 LEU A N 1
ATOM 1124 C CA . LEU A 1 145 ? -0.650 30.272 -45.450 1.00 45.66 145 LEU A CA 1
ATOM 1125 C C . LEU A 1 145 ? -1.300 31.587 -44.950 1.00 45.66 145 LEU A C 1
ATOM 1127 O O . LEU A 1 145 ? -1.905 32.301 -45.740 1.00 45.66 145 LEU A O 1
ATOM 1131 N N . SER A 1 146 ? -0.938 32.012 -43.724 1.00 35.22 146 SER A N 1
ATOM 1132 C CA . SER A 1 146 ? -0.204 33.273 -43.413 1.00 35.22 146 SER A CA 1
ATOM 1133 C C . SER A 1 146 ? -0.600 33.931 -42.073 1.00 35.22 146 SER A C 1
ATOM 1135 O O . SER A 1 146 ? -1.779 34.023 -41.757 1.00 35.22 146 SER A O 1
ATOM 1137 N N . SER A 1 147 ? 0.417 34.500 -41.398 1.00 41.78 147 SER A N 1
ATOM 1138 C CA . SER A 1 147 ? 0.388 35.558 -40.352 1.00 41.78 147 SER A CA 1
ATOM 11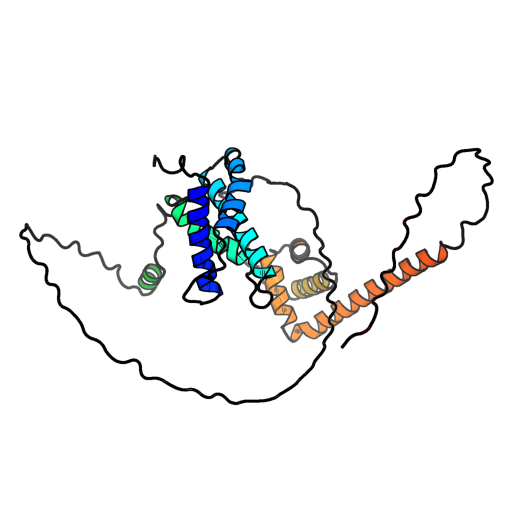39 C C . SER A 1 147 ? -0.103 35.134 -38.956 1.00 41.78 147 SER A C 1
ATOM 1141 O O . SER A 1 147 ? -1.219 34.666 -38.809 1.00 41.78 147 SER A O 1
ATOM 1143 N N . VAL A 1 148 ? 0.660 35.171 -37.851 1.00 48.00 148 VAL A N 1
ATOM 1144 C CA . VAL A 1 148 ? 1.636 36.138 -37.285 1.00 48.00 148 VAL A CA 1
ATOM 1145 C C . VAL A 1 148 ? 1.072 37.545 -37.061 1.00 48.00 148 VAL A C 1
ATOM 1147 O O . VAL A 1 148 ? 1.307 38.418 -37.881 1.00 48.00 148 VAL A O 1
ATOM 1150 N N . GLU A 1 149 ? 0.423 37.749 -35.909 1.00 43.81 149 GLU A N 1
ATOM 1151 C CA . GLU A 1 149 ? 0.337 38.988 -35.097 1.00 43.81 149 GLU A CA 1
ATOM 1152 C C . GLU A 1 149 ? 0.072 38.487 -33.656 1.00 43.81 149 GLU A C 1
ATOM 1154 O O . GLU A 1 149 ? -0.872 37.735 -33.446 1.00 43.81 149 GLU A O 1
ATOM 1159 N N . LEU A 1 150 ? 0.917 38.601 -32.625 1.00 48.19 150 LEU A N 1
ATOM 1160 C CA . LEU A 1 150 ? 1.660 39.716 -32.026 1.00 48.19 150 LEU A CA 1
ATOM 1161 C C . LEU A 1 150 ? 0.795 40.928 -31.653 1.00 48.19 150 LEU A C 1
ATOM 1163 O O . LEU A 1 150 ? 0.851 41.958 -32.312 1.00 48.19 150 LEU A O 1
ATOM 1167 N N . LEU A 1 151 ? 0.066 40.821 -30.534 1.00 39.59 151 LEU A N 1
ATOM 1168 C CA . LEU A 1 151 ? -0.440 41.974 -29.783 1.00 39.59 151 LEU A CA 1
ATOM 1169 C C . LEU A 1 151 ? -0.277 41.789 -28.260 1.00 39.59 151 LEU A C 1
ATOM 1171 O O . LEU A 1 151 ? -0.950 41.005 -27.601 1.00 39.59 151 LEU A O 1
ATOM 1175 N N . THR A 1 152 ? 0.696 42.546 -27.764 1.00 35.56 152 THR A N 1
ATOM 1176 C CA . THR A 1 152 ? 0.837 43.279 -26.494 1.00 35.56 152 THR A CA 1
ATOM 1177 C C . THR A 1 152 ? -0.401 43.466 -25.585 1.00 35.56 152 THR A C 1
ATOM 1179 O O . THR A 1 152 ? -1.408 43.981 -26.052 1.00 35.56 152 THR A O 1
ATOM 1182 N N . SER A 1 153 ? -0.209 43.149 -24.283 1.00 42.97 153 SER A N 1
ATOM 1183 C CA . SER A 1 153 ? -0.497 43.882 -23.007 1.00 42.97 153 SER A CA 1
ATOM 1184 C C . SER A 1 153 ? -1.810 44.690 -22.827 1.00 42.97 153 SER A C 1
ATOM 1186 O O . SER A 1 153 ? -2.186 45.382 -23.767 1.00 42.97 153 SER A O 1
ATOM 1188 N N . PRO A 1 154 ? -2.443 44.776 -21.615 1.00 49.75 154 PRO A N 1
ATOM 1189 C CA . PRO A 1 154 ? -1.767 45.235 -20.380 1.00 49.75 154 PRO A CA 1
ATOM 1190 C C . PRO A 1 154 ? -2.278 44.758 -18.986 1.00 49.75 154 PRO A C 1
ATOM 1192 O O . PRO A 1 154 ? -3.428 44.397 -18.777 1.00 49.75 154 PRO A O 1
ATOM 1195 N N . SER A 1 155 ? -1.355 44.849 -18.018 1.00 44.47 155 SER A N 1
ATOM 1196 C CA . SER A 1 155 ? -1.463 45.379 -16.639 1.00 44.47 155 SER A CA 1
ATOM 1197 C C . SER A 1 155 ? -2.853 45.655 -16.024 1.00 44.47 155 SER A C 1
ATOM 1199 O O . SER A 1 155 ? -3.524 46.580 -16.470 1.00 44.47 155 SER A O 1
ATOM 1201 N N . GLN A 1 156 ? -3.185 44.977 -14.910 1.00 40.28 156 GLN A N 1
ATOM 1202 C CA . GLN A 1 156 ? -4.037 45.466 -13.801 1.00 40.28 156 GLN A CA 1
ATOM 1203 C C . GLN A 1 156 ? -3.570 44.798 -12.485 1.00 40.28 156 GLN A C 1
ATOM 1205 O O . GLN A 1 156 ? -3.536 43.579 -12.386 1.00 40.28 156 GLN A O 1
ATOM 1210 N N . GLN A 1 157 ? -2.913 45.558 -11.600 1.00 36.72 157 GLN A N 1
ATOM 1211 C CA . GLN A 1 157 ? -3.454 46.041 -10.315 1.00 36.72 157 GLN A CA 1
ATOM 1212 C C . GLN A 1 157 ? -3.717 44.931 -9.277 1.00 36.72 157 GLN A C 1
ATOM 1214 O O . GLN A 1 157 ? -4.834 44.445 -9.139 1.00 36.72 157 GLN A O 1
ATOM 1219 N N . SER A 1 158 ? -2.680 44.596 -8.499 1.00 46.84 158 SER A N 1
ATOM 1220 C CA . SER A 1 158 ? -2.833 43.939 -7.194 1.00 46.84 158 SER A CA 1
ATOM 1221 C C . SER A 1 158 ? -3.186 44.993 -6.150 1.00 46.84 158 SER A C 1
ATOM 1223 O O . SER A 1 158 ? -2.375 45.869 -5.858 1.00 46.84 158 SER A O 1
ATOM 1225 N N . SER A 1 159 ? -4.395 44.911 -5.607 1.00 49.12 159 SER A N 1
ATOM 1226 C CA . SER A 1 159 ? -4.795 45.602 -4.386 1.00 49.12 159 SER A CA 1
ATOM 1227 C C . SER A 1 159 ? -4.364 44.782 -3.173 1.00 49.12 159 SER A C 1
ATOM 1229 O O . SER A 1 159 ? -4.731 43.612 -3.052 1.00 49.12 159 SER A O 1
ATOM 1231 N N . GLU A 1 160 ? -3.600 45.424 -2.295 1.00 48.44 160 GLU A N 1
ATOM 1232 C CA . GLU A 1 160 ? -3.325 45.010 -0.922 1.00 48.44 160 GLU A CA 1
ATOM 1233 C C . GLU A 1 160 ? -4.633 44.746 -0.160 1.00 48.44 160 GLU A C 1
ATOM 1235 O O . GLU A 1 160 ? -5.549 45.571 -0.171 1.00 48.44 160 GLU A O 1
ATOM 1240 N N . LEU A 1 161 ? -4.707 43.605 0.524 1.00 47.03 161 LEU A N 1
ATOM 1241 C CA . LEU A 1 161 ? -5.629 43.392 1.633 1.00 47.03 161 LEU A CA 1
ATOM 1242 C C . LEU A 1 161 ? -4.795 43.023 2.854 1.00 47.03 161 LEU A C 1
ATOM 1244 O O . LEU A 1 161 ? -4.301 41.906 2.990 1.00 47.03 161 LEU A O 1
ATOM 1248 N N . ASP A 1 162 ? -4.629 44.035 3.694 1.00 44.12 162 ASP A N 1
ATOM 1249 C CA . ASP A 1 162 ? -4.124 43.975 5.053 1.00 44.12 162 ASP A CA 1
ATOM 1250 C C . ASP A 1 162 ? -5.180 43.263 5.916 1.00 44.12 162 ASP A C 1
ATOM 1252 O O . ASP A 1 162 ? -6.291 43.766 6.106 1.00 44.12 162 ASP A O 1
ATOM 1256 N N . VAL A 1 163 ? -4.876 42.042 6.356 1.00 51.69 163 VAL A N 1
ATOM 1257 C CA . VAL A 1 163 ? -5.702 41.277 7.297 1.00 51.69 163 VAL A CA 1
ATOM 1258 C C . VAL A 1 163 ? -4.900 41.134 8.579 1.00 51.69 163 VAL A C 1
ATOM 1260 O O . VAL A 1 163 ? -4.066 40.247 8.743 1.00 51.69 163 VAL A O 1
ATOM 1263 N N . THR A 1 164 ? -5.166 42.062 9.489 1.00 47.50 164 THR A N 1
ATOM 1264 C CA . THR A 1 164 ? -4.760 42.017 10.889 1.00 47.50 164 THR A CA 1
ATOM 1265 C C . THR A 1 164 ? -5.656 41.003 11.602 1.00 47.50 164 THR A C 1
ATOM 1267 O O . THR A 1 164 ? -6.834 41.270 11.835 1.00 47.50 164 THR A O 1
ATOM 1270 N N . ILE A 1 165 ? -5.121 39.823 11.925 1.00 47.78 165 ILE A N 1
ATOM 1271 C CA . ILE A 1 165 ? -5.761 38.870 12.841 1.00 47.78 165 ILE A CA 1
ATOM 1272 C C . ILE A 1 165 ? -5.002 38.940 14.162 1.00 47.78 165 ILE A C 1
ATOM 1274 O O . ILE A 1 165 ? -3.855 38.516 14.266 1.00 47.78 165 ILE A O 1
ATOM 1278 N N . THR A 1 166 ? -5.662 39.530 15.152 1.00 54.34 166 THR A N 1
ATOM 1279 C CA . THR A 1 166 ? -5.303 39.510 16.570 1.00 54.34 166 THR A CA 1
ATOM 1280 C C . THR A 1 166 ? -6.260 38.554 17.275 1.00 54.34 166 THR A C 1
ATOM 1282 O O . THR A 1 166 ? -7.457 38.837 17.278 1.00 54.34 166 THR A O 1
ATOM 1285 N N . SER A 1 167 ? -5.766 37.449 17.829 1.00 53.88 167 SER A N 1
ATOM 1286 C CA . SER A 1 167 ? -6.396 36.564 18.840 1.00 53.88 167 SER A CA 1
ATOM 1287 C C . SER A 1 167 ? -5.296 35.544 19.180 1.00 53.88 167 SER A C 1
ATOM 1289 O O . SER A 1 167 ? -4.938 34.767 18.301 1.00 53.88 167 SER A O 1
ATOM 1291 N N . ASP A 1 168 ? -4.486 35.673 20.229 1.00 49.97 168 ASP A N 1
ATOM 1292 C CA . ASP A 1 168 ? -4.764 35.798 21.671 1.00 49.97 168 ASP A CA 1
ATOM 1293 C C . ASP A 1 168 ? -5.482 34.564 22.238 1.00 49.97 168 ASP A C 1
ATOM 1295 O O . ASP A 1 168 ? -6.601 34.274 21.821 1.00 49.97 168 ASP A O 1
ATOM 1299 N N . ASP A 1 169 ? -4.738 33.887 23.121 1.00 56.66 169 ASP A N 1
ATOM 1300 C CA . ASP A 1 169 ? -5.084 32.951 24.197 1.00 56.66 169 ASP A CA 1
ATOM 1301 C C . ASP A 1 169 ? -6.197 31.917 23.973 1.00 56.66 169 ASP A C 1
ATOM 1303 O O . ASP A 1 169 ? -7.370 32.252 23.845 1.00 56.66 169 ASP A O 1
ATOM 1307 N N . ASP A 1 170 ? -5.823 30.637 24.039 1.00 60.12 170 ASP A N 1
ATOM 1308 C CA . ASP A 1 170 ? -6.246 29.802 25.170 1.00 60.12 170 ASP A CA 1
ATOM 1309 C C . ASP A 1 170 ? -5.360 28.545 25.256 1.00 60.12 170 ASP A C 1
ATOM 1311 O O . ASP A 1 170 ? -5.309 27.715 24.344 1.00 60.12 170 ASP A O 1
ATOM 1315 N N . ASP A 1 171 ? -4.633 28.484 26.374 1.00 62.34 171 ASP A N 1
ATOM 1316 C CA . ASP A 1 171 ? -4.075 27.290 26.999 1.00 62.34 171 ASP A CA 1
ATOM 1317 C C . ASP A 1 171 ? -5.150 26.199 27.121 1.00 62.34 171 ASP A C 1
ATOM 1319 O O . ASP A 1 171 ? -6.232 26.466 27.636 1.00 62.34 171 ASP A O 1
ATOM 1323 N N . ASP A 1 172 ? -4.820 24.968 26.740 1.00 60.72 172 ASP A N 1
ATOM 1324 C CA . ASP A 1 172 ? -5.309 23.779 27.441 1.00 60.72 172 ASP A CA 1
ATOM 1325 C C . ASP A 1 172 ? -4.280 22.656 27.238 1.00 60.72 172 ASP A C 1
ATOM 1327 O O . ASP A 1 172 ? -4.245 21.956 26.222 1.00 60.72 172 ASP A O 1
ATOM 1331 N N . ASP A 1 173 ? -3.394 22.571 28.232 1.00 62.31 173 ASP A N 1
ATOM 1332 C CA . ASP A 1 173 ? -2.604 21.398 28.584 1.00 62.31 173 ASP A CA 1
ATOM 1333 C C . ASP A 1 173 ? -3.561 20.235 28.900 1.00 62.31 173 ASP A C 1
ATOM 1335 O O . ASP A 1 173 ? -4.211 20.237 29.945 1.00 62.31 173 ASP A O 1
ATOM 1339 N N . ASP A 1 174 ? -3.608 19.221 28.039 1.00 61.59 174 ASP A N 1
ATOM 1340 C CA . ASP A 1 174 ? -4.033 17.874 28.429 1.00 61.59 174 ASP A CA 1
ATOM 1341 C C . ASP A 1 174 ? -2.942 16.889 27.981 1.00 61.59 174 ASP A C 1
ATOM 1343 O O . ASP A 1 174 ? -2.928 16.364 26.864 1.00 61.59 174 ASP A O 1
ATOM 1347 N N . ASP A 1 175 ? -1.986 16.706 28.896 1.00 57.28 175 ASP A N 1
ATOM 1348 C CA . ASP A 1 175 ? -1.058 15.579 28.968 1.00 57.28 175 ASP A CA 1
ATOM 1349 C C . ASP A 1 175 ? -1.862 14.275 29.146 1.00 57.28 175 ASP A C 1
ATOM 1351 O O . ASP A 1 175 ? -2.126 13.842 30.271 1.00 57.28 175 ASP A O 1
ATOM 1355 N N . ASP A 1 176 ? -2.241 13.631 28.043 1.00 58.28 176 ASP A N 1
ATOM 1356 C CA . ASP A 1 176 ? -2.606 12.212 28.041 1.00 58.28 176 ASP A CA 1
ATOM 1357 C C . ASP A 1 176 ? -1.404 11.398 27.534 1.00 58.28 176 ASP A C 1
ATOM 1359 O O . ASP A 1 176 ? -1.247 11.110 26.345 1.00 58.28 176 ASP A O 1
ATOM 1363 N N . ASP A 1 177 ? -0.540 11.042 28.491 1.00 59.78 177 ASP A N 1
ATOM 1364 C CA . ASP A 1 177 ? 0.458 9.973 28.404 1.00 59.78 177 ASP A CA 1
ATOM 1365 C C . ASP A 1 177 ? -0.249 8.618 28.167 1.00 59.78 177 ASP A C 1
ATOM 1367 O O . ASP A 1 177 ? -0.425 7.813 29.088 1.00 59.78 177 ASP A O 1
ATOM 1371 N N . ASP A 1 178 ? -0.663 8.344 26.930 1.00 54.22 178 ASP A N 1
ATOM 1372 C CA . ASP A 1 178 ? -0.954 6.982 26.481 1.00 54.22 178 ASP A CA 1
ATOM 1373 C C . ASP A 1 178 ? 0.333 6.378 25.894 1.00 54.22 178 ASP A C 1
ATOM 1375 O O . ASP A 1 178 ? 0.636 6.484 24.704 1.00 54.22 178 ASP A O 1
ATOM 1379 N N . ASP A 1 179 ? 1.100 5.734 26.782 1.00 52.25 179 ASP A N 1
ATOM 1380 C CA . ASP A 1 179 ? 2.117 4.727 26.464 1.00 52.25 179 ASP A CA 1
ATOM 1381 C C . ASP A 1 179 ? 1.453 3.557 25.700 1.00 52.25 179 ASP A C 1
ATOM 1383 O O . ASP A 1 179 ? 1.154 2.493 26.258 1.00 52.25 179 ASP A O 1
ATOM 1387 N N . ASP A 1 180 ? 1.203 3.744 24.403 1.00 52.31 180 ASP A N 1
ATOM 1388 C CA . ASP A 1 180 ? 0.934 2.645 23.482 1.00 52.31 180 ASP A CA 1
ATOM 1389 C C . ASP A 1 180 ? 2.271 1.951 23.174 1.00 52.31 180 ASP A C 1
ATOM 1391 O O . ASP A 1 180 ? 3.058 2.343 22.313 1.00 52.31 180 ASP A O 1
ATOM 1395 N N . ASP A 1 181 ? 2.523 0.900 23.956 1.00 50.94 181 ASP A N 1
ATOM 1396 C CA . ASP A 1 181 ? 3.487 -0.174 23.715 1.00 50.94 181 ASP A CA 1
ATOM 1397 C C . ASP A 1 181 ? 3.219 -0.793 22.321 1.00 50.94 181 ASP A C 1
ATOM 1399 O O . ASP A 1 181 ? 2.553 -1.829 22.175 1.00 50.94 181 ASP A O 1
ATOM 1403 N N . ASP A 1 182 ? 3.747 -0.152 21.276 1.00 49.16 182 ASP A N 1
ATOM 1404 C CA . ASP A 1 182 ? 3.872 -0.703 19.930 1.00 49.16 182 ASP A CA 1
ATOM 1405 C C . ASP A 1 182 ? 4.838 -1.896 19.978 1.00 49.16 182 ASP A C 1
ATOM 1407 O O . ASP A 1 182 ? 6.043 -1.822 19.728 1.00 49.16 182 ASP A O 1
ATOM 1411 N N . GLN A 1 183 ? 4.285 -3.058 20.332 1.00 49.41 183 GLN A N 1
ATOM 1412 C CA . GLN A 1 183 ? 4.897 -4.347 20.052 1.00 49.41 183 GLN A CA 1
ATOM 1413 C C . GLN A 1 183 ? 4.934 -4.545 18.538 1.00 49.41 183 GLN A C 1
ATOM 1415 O O . GLN A 1 183 ? 4.038 -5.148 17.940 1.00 49.41 183 GLN A O 1
ATOM 1420 N N . ASP A 1 184 ? 6.026 -4.071 17.944 1.00 44.53 184 ASP A N 1
ATOM 1421 C CA . ASP A 1 184 ? 6.529 -4.479 16.642 1.00 44.53 184 ASP A CA 1
ATOM 1422 C C . ASP A 1 184 ? 6.794 -5.992 16.638 1.00 44.53 184 ASP A C 1
ATOM 1424 O O . ASP A 1 184 ? 7.918 -6.486 16.752 1.00 44.53 184 ASP A O 1
ATOM 1428 N N . GLU A 1 185 ? 5.730 -6.768 16.448 1.00 49.03 185 GLU A N 1
ATOM 1429 C CA . GLU A 1 185 ? 5.789 -8.124 15.915 1.00 49.03 185 GLU A CA 1
ATOM 1430 C C . GLU A 1 185 ? 6.207 -8.035 14.438 1.00 49.03 185 GLU A C 1
ATOM 1432 O O . GLU A 1 185 ? 5.443 -8.331 13.514 1.00 49.03 185 GLU A O 1
ATOM 1437 N N . ALA A 1 186 ? 7.465 -7.649 14.208 1.00 45.00 186 ALA A N 1
ATOM 1438 C CA . ALA A 1 186 ? 8.195 -7.854 12.963 1.00 45.00 186 ALA A CA 1
ATOM 1439 C C . ALA A 1 186 ? 8.493 -9.357 12.798 1.00 45.00 186 ALA A C 1
ATOM 1441 O O . ALA A 1 186 ? 9.630 -9.832 12.776 1.00 45.00 186 ALA A O 1
ATOM 1442 N N . SER A 1 187 ? 7.416 -10.129 12.694 1.00 44.78 187 SER A N 1
ATOM 1443 C CA . SER A 1 187 ? 7.400 -11.545 12.374 1.00 44.78 187 SER A CA 1
ATOM 1444 C C . SER A 1 187 ? 7.617 -11.719 10.872 1.00 44.78 187 SER A C 1
ATOM 1446 O O . SER A 1 187 ? 6.699 -11.720 10.055 1.00 44.78 187 SER A O 1
ATOM 1448 N N . PHE A 1 188 ? 8.896 -11.809 10.516 1.00 44.28 188 PHE A N 1
ATOM 1449 C CA . PHE A 1 188 ? 9.445 -12.880 9.688 1.00 44.28 188 PHE A CA 1
ATOM 1450 C C . PHE A 1 188 ? 8.508 -13.445 8.596 1.00 44.28 188 PHE A C 1
ATOM 1452 O O . PHE A 1 188 ? 7.940 -14.527 8.738 1.00 44.28 188 PHE A O 1
ATOM 1459 N N . PHE A 1 189 ? 8.433 -12.777 7.442 1.00 37.06 189 PHE A N 1
ATOM 1460 C CA . PHE A 1 189 ? 8.049 -13.435 6.187 1.00 37.06 189 PHE A CA 1
ATOM 1461 C C . PHE A 1 189 ? 9.189 -13.355 5.174 1.00 37.06 189 PHE A C 1
ATOM 1463 O O . PHE A 1 189 ? 9.176 -12.605 4.201 1.00 37.06 189 PHE A O 1
ATOM 1470 N N . ALA A 1 190 ? 10.197 -14.191 5.414 1.00 39.75 190 ALA A N 1
ATOM 1471 C CA . ALA A 1 190 ? 11.105 -14.625 4.370 1.00 39.75 190 ALA A CA 1
ATOM 1472 C C . ALA A 1 190 ? 10.356 -15.556 3.398 1.00 39.75 190 ALA A C 1
ATOM 1474 O O . ALA A 1 190 ? 9.825 -16.592 3.789 1.00 39.75 190 ALA A O 1
ATOM 1475 N N . GLY A 1 191 ? 10.342 -15.172 2.121 1.00 41.41 191 GLY A N 1
ATOM 1476 C CA . GLY A 1 191 ? 10.479 -16.074 0.977 1.00 41.41 191 GLY A CA 1
ATOM 1477 C C . GLY A 1 191 ? 9.561 -17.296 0.896 1.00 41.41 191 GLY A C 1
ATOM 1478 O O . GLY A 1 191 ? 9.981 -18.414 1.178 1.00 41.41 191 GLY A O 1
ATOM 1479 N N . ALA A 1 192 ? 8.368 -17.117 0.330 1.00 35.25 192 ALA A N 1
ATOM 1480 C CA . ALA A 1 192 ? 7.697 -18.183 -0.414 1.00 35.25 192 ALA A CA 1
ATOM 1481 C C . ALA A 1 192 ? 6.854 -17.583 -1.546 1.00 35.25 192 ALA A C 1
ATOM 1483 O O . ALA A 1 192 ? 5.632 -17.450 -1.452 1.00 35.25 192 ALA A O 1
ATOM 1484 N N . THR A 1 193 ? 7.517 -17.222 -2.643 1.00 40.31 193 THR A N 1
ATOM 1485 C CA . THR A 1 193 ? 6.885 -16.933 -3.934 1.00 40.31 193 THR A CA 1
ATOM 1486 C C . THR A 1 193 ? 6.323 -18.230 -4.521 1.00 40.31 193 THR A C 1
ATOM 1488 O O . THR A 1 193 ? 6.860 -18.824 -5.452 1.00 40.31 193 THR A O 1
ATOM 1491 N N . ASN A 1 194 ? 5.202 -18.697 -3.969 1.00 38.16 194 ASN A N 1
ATOM 1492 C CA . ASN A 1 194 ? 4.390 -19.702 -4.637 1.00 38.16 194 ASN A CA 1
ATOM 1493 C C . ASN A 1 194 ? 3.765 -19.046 -5.866 1.00 38.16 194 ASN A C 1
ATOM 1495 O O . ASN A 1 194 ? 2.778 -18.315 -5.767 1.00 38.16 194 ASN A O 1
ATOM 1499 N N . ALA A 1 195 ? 4.367 -19.322 -7.022 1.00 42.00 195 ALA A N 1
ATOM 1500 C CA . ALA A 1 195 ? 3.815 -19.080 -8.341 1.00 42.00 195 ALA A CA 1
ATOM 1501 C C . ALA A 1 195 ? 2.380 -19.630 -8.406 1.00 42.00 195 ALA A C 1
ATOM 1503 O O . ALA A 1 195 ? 2.144 -20.814 -8.658 1.00 42.00 195 ALA A O 1
ATOM 1504 N N . ARG A 1 196 ? 1.396 -18.763 -8.146 1.00 38.81 196 ARG A N 1
ATOM 1505 C CA . ARG A 1 196 ? -0.012 -19.055 -8.397 1.00 38.81 196 ARG A CA 1
ATOM 1506 C C . ARG A 1 196 ? -0.183 -19.129 -9.905 1.00 38.81 196 ARG A C 1
ATOM 1508 O O . ARG A 1 196 ? -0.188 -18.110 -10.589 1.00 38.81 196 ARG A O 1
ATOM 1515 N N . GLN A 1 197 ? -0.323 -20.350 -10.410 1.00 38.84 197 GLN A N 1
ATOM 1516 C CA . GLN A 1 197 ? -0.809 -20.577 -11.762 1.00 38.84 197 GLN A CA 1
ATOM 1517 C C . GLN A 1 197 ? -2.111 -19.781 -11.972 1.00 38.84 197 GLN A C 1
ATOM 1519 O O . GLN A 1 197 ? -2.947 -19.736 -11.061 1.00 38.84 197 GLN A O 1
ATOM 1524 N N . PRO A 1 198 ? -2.311 -19.158 -13.145 1.00 40.81 198 PRO A N 1
ATOM 1525 C CA . PRO A 1 198 ? -3.563 -18.503 -13.477 1.00 40.81 198 PRO A CA 1
ATOM 1526 C C . PRO A 1 198 ? -4.636 -19.584 -13.618 1.00 40.81 198 PRO A C 1
ATOM 1528 O O . PRO A 1 198 ? -4.804 -20.198 -14.670 1.00 40.81 198 PRO A O 1
ATOM 1531 N N . ILE A 1 199 ? -5.358 -19.855 -12.531 1.00 44.84 199 ILE A N 1
ATOM 1532 C CA . ILE A 1 199 ? -6.550 -20.698 -12.569 1.00 44.84 199 ILE A CA 1
ATOM 1533 C C . ILE A 1 199 ? -7.631 -19.865 -13.262 1.00 44.84 199 ILE A C 1
ATOM 1535 O O . ILE A 1 199 ? -8.430 -19.189 -12.621 1.00 44.84 199 ILE A O 1
ATOM 1539 N N . GLY A 1 200 ? -7.646 -19.914 -14.596 1.00 39.22 200 GLY A N 1
ATOM 1540 C CA . GLY A 1 200 ? -8.695 -19.384 -15.474 1.00 39.22 200 GLY A CA 1
ATOM 1541 C C . GLY A 1 200 ? -10.022 -20.143 -15.359 1.00 39.22 200 GLY A C 1
ATOM 1542 O O . GLY A 1 200 ? -10.731 -20.324 -16.343 1.00 39.22 200 GLY A O 1
ATOM 1543 N N . GLY A 1 201 ? -10.356 -20.622 -14.161 1.00 39.69 201 GLY A N 1
ATOM 1544 C CA . GLY A 1 201 ? -11.676 -21.119 -13.830 1.00 39.69 201 GLY A CA 1
ATOM 1545 C C . GLY A 1 201 ? -12.443 -19.987 -13.175 1.00 39.69 201 GLY A C 1
ATOM 1546 O O . GLY A 1 201 ? -12.071 -19.538 -12.096 1.00 39.69 201 GLY A O 1
ATOM 1547 N N . THR A 1 202 ? -13.529 -19.532 -13.798 1.00 38.97 202 THR A N 1
ATOM 1548 C CA . THR A 1 202 ? -14.544 -18.726 -13.114 1.00 38.97 202 THR A CA 1
ATOM 1549 C C . THR A 1 202 ? -14.962 -19.477 -11.853 1.00 38.97 202 THR A C 1
ATOM 1551 O O . THR A 1 202 ? -15.733 -20.439 -11.933 1.00 38.97 202 THR A O 1
ATOM 1554 N N . ILE A 1 203 ? -14.421 -19.089 -10.696 1.00 45.16 203 ILE A N 1
ATOM 1555 C CA . ILE A 1 203 ? -14.841 -19.622 -9.406 1.00 45.16 203 ILE A CA 1
ATOM 1556 C C . ILE A 1 203 ? -16.286 -19.166 -9.264 1.00 45.16 203 ILE A C 1
ATOM 1558 O O . ILE A 1 203 ? -16.558 -18.009 -8.945 1.00 45.16 203 ILE A O 1
ATOM 1562 N N . LYS A 1 204 ? -17.228 -20.059 -9.584 1.00 49.16 204 LYS A N 1
ATOM 1563 C CA . LYS A 1 204 ? -18.641 -19.849 -9.292 1.00 49.16 204 LYS A CA 1
ATOM 1564 C C . LYS A 1 204 ? -18.718 -19.664 -7.787 1.00 49.16 204 LYS A C 1
ATOM 1566 O O . LYS A 1 204 ? -18.630 -20.640 -7.044 1.00 49.16 204 LYS A O 1
ATOM 1571 N N . MET A 1 205 ? -18.805 -18.409 -7.346 1.00 55.41 205 MET A N 1
ATOM 1572 C CA . MET A 1 205 ? -18.979 -18.120 -5.935 1.00 55.41 205 MET A CA 1
ATOM 1573 C C . MET A 1 205 ? -20.220 -18.886 -5.482 1.00 55.41 205 MET A C 1
ATOM 1575 O O . MET A 1 205 ? -21.256 -18.796 -6.154 1.00 55.41 205 MET A O 1
ATOM 1579 N N . PRO A 1 206 ? -20.123 -19.679 -4.404 1.00 64.00 206 PRO A N 1
ATOM 1580 C CA . PRO A 1 206 ? -21.275 -20.407 -3.913 1.00 64.00 206 PRO A CA 1
ATOM 1581 C C . PRO A 1 206 ? -22.416 -19.409 -3.674 1.00 64.00 206 PRO A C 1
ATOM 1583 O O . PRO A 1 206 ? -22.158 -18.263 -3.277 1.00 64.00 206 PRO A O 1
ATOM 1586 N N . PRO A 1 207 ? -23.672 -19.801 -3.951 1.00 73.56 207 PRO A N 1
ATOM 1587 C CA . PRO A 1 207 ? -24.822 -18.926 -3.764 1.00 73.56 207 PRO A CA 1
ATOM 1588 C C . PRO A 1 207 ? -24.777 -18.307 -2.365 1.00 73.56 207 PRO A C 1
ATOM 1590 O O . PRO A 1 207 ? -24.400 -18.976 -1.402 1.00 73.56 207 PRO A O 1
ATOM 1593 N N . LYS A 1 208 ? -25.127 -17.018 -2.256 1.00 84.94 208 LYS A N 1
ATOM 1594 C CA . LYS A 1 208 ? -25.103 -16.266 -0.992 1.00 84.94 208 LYS A CA 1
ATOM 1595 C C . LYS A 1 208 ? -26.055 -16.922 0.011 1.00 84.94 208 LYS A C 1
ATOM 1597 O O . LYS A 1 208 ? -27.233 -16.586 0.070 1.00 84.94 208 LYS A O 1
ATOM 1602 N N . VAL A 1 209 ? -25.552 -17.875 0.793 1.00 91.38 209 VAL A N 1
ATOM 1603 C CA . VAL A 1 209 ? -26.346 -18.545 1.822 1.00 91.38 209 VAL A CA 1
ATOM 1604 C C . VAL A 1 209 ? -26.691 -17.493 2.888 1.00 91.38 209 VAL A C 1
ATOM 1606 O O . VAL A 1 209 ? -25.783 -16.812 3.376 1.00 91.38 209 VAL A O 1
ATOM 1609 N N . PRO A 1 210 ? -27.963 -17.309 3.271 1.00 96.06 210 PRO A N 1
ATOM 1610 C CA . PRO A 1 210 ? -28.324 -16.351 4.312 1.00 96.06 210 PRO A CA 1
ATOM 1611 C C . PRO A 1 210 ? -27.687 -16.736 5.657 1.00 96.06 210 PRO A C 1
ATOM 1613 O O . PRO A 1 210 ? -27.370 -17.902 5.907 1.00 96.06 210 PRO A O 1
ATOM 1616 N N . TRP A 1 211 ? -27.457 -15.748 6.522 1.00 97.31 211 TRP A N 1
ATOM 1617 C CA . TRP A 1 211 ? -26.933 -15.980 7.869 1.00 97.31 211 TRP A CA 1
ATOM 1618 C C . TRP A 1 211 ? -28.069 -16.404 8.790 1.00 97.31 211 TRP A C 1
ATOM 1620 O O . TRP A 1 211 ? -28.963 -15.606 9.066 1.00 97.31 211 TRP A O 1
ATOM 1630 N N . LYS A 1 212 ? -28.029 -17.647 9.271 1.00 97.88 212 LYS A N 1
ATOM 1631 C CA . LYS A 1 212 ? -28.976 -18.115 10.285 1.00 97.88 212 LYS A CA 1
ATOM 1632 C C . LYS A 1 212 ? -28.588 -17.544 11.646 1.00 97.88 212 LYS A C 1
ATOM 1634 O O . LYS A 1 212 ? -27.413 -17.297 11.912 1.00 97.88 212 LYS A O 1
ATOM 1639 N N . GLU A 1 213 ? -29.558 -17.395 12.541 1.00 97.88 213 GLU A N 1
ATOM 1640 C CA . GLU A 1 213 ? -29.305 -16.900 13.900 1.00 97.88 213 GLU A CA 1
ATOM 1641 C C . GLU A 1 213 ? -28.269 -17.762 14.650 1.00 97.88 213 GLU A C 1
ATOM 1643 O O . GLU A 1 213 ? -27.373 -17.242 15.316 1.00 97.88 213 GLU A O 1
ATOM 1648 N N . ALA A 1 214 ? -28.327 -19.086 14.471 1.00 98.00 214 ALA A N 1
ATOM 1649 C CA . ALA A 1 214 ? -27.348 -20.019 15.026 1.00 98.00 214 ALA A CA 1
ATOM 1650 C C . ALA A 1 214 ? -25.917 -19.757 14.515 1.00 98.00 214 ALA A C 1
ATOM 1652 O O . ALA A 1 214 ? -24.965 -19.820 15.298 1.00 98.00 214 ALA A O 1
ATOM 1653 N N . ASP A 1 215 ? -25.765 -19.407 13.233 1.00 97.81 215 ASP A N 1
ATOM 1654 C CA . ASP A 1 215 ? -24.467 -19.080 12.635 1.00 97.81 215 ASP A CA 1
ATOM 1655 C C . ASP A 1 215 ? -23.914 -17.779 13.227 1.00 97.81 215 ASP A C 1
ATOM 1657 O O . ASP A 1 215 ? -22.723 -17.691 13.512 1.00 97.81 215 ASP A O 1
ATOM 1661 N N . ILE A 1 216 ? -24.780 -16.789 13.476 1.00 98.44 216 ILE A N 1
ATOM 1662 C CA . ILE A 1 216 ? -24.405 -15.511 14.102 1.00 98.44 216 ILE A CA 1
ATOM 1663 C C . ILE A 1 216 ? -23.957 -15.730 15.552 1.00 98.44 216 ILE A C 1
ATOM 1665 O O . ILE A 1 216 ? -22.906 -15.233 15.955 1.00 98.44 216 ILE A O 1
ATOM 1669 N N . ARG A 1 217 ? -24.683 -16.544 16.331 1.00 98.31 217 ARG A N 1
ATOM 1670 C CA . ARG A 1 217 ? -24.260 -16.918 17.693 1.00 98.31 217 ARG A CA 1
ATOM 1671 C C . ARG A 1 217 ? -22.906 -17.626 17.685 1.00 98.31 217 ARG A C 1
ATOM 1673 O O . ARG A 1 217 ? -22.068 -17.361 18.546 1.00 98.31 217 ARG A O 1
ATOM 1680 N N . ARG A 1 218 ? -22.675 -18.522 16.719 1.00 98.12 218 ARG A N 1
ATOM 1681 C CA . ARG A 1 218 ? -21.399 -19.237 16.570 1.00 98.12 218 ARG A CA 1
ATOM 1682 C C . ARG A 1 218 ? -20.265 -18.290 16.171 1.00 98.12 218 ARG A C 1
ATOM 1684 O O . ARG A 1 218 ? -19.201 -18.368 16.774 1.00 98.12 218 ARG A O 1
ATOM 1691 N N . LEU A 1 219 ? -20.514 -17.368 15.242 1.00 98.25 219 LEU A N 1
ATOM 1692 C CA . LEU A 1 219 ? -19.596 -16.297 14.848 1.00 98.25 219 LEU A CA 1
ATOM 1693 C C . LEU A 1 219 ? -19.141 -15.462 16.056 1.00 98.25 219 LEU A C 1
ATOM 1695 O O . LEU A 1 219 ? -17.940 -15.326 16.281 1.00 98.25 219 LEU A O 1
ATOM 1699 N N . ILE A 1 220 ? -20.082 -14.965 16.867 1.00 98.44 220 ILE A N 1
ATOM 1700 C CA . ILE A 1 220 ? -19.778 -14.153 18.058 1.00 98.44 220 ILE A CA 1
ATOM 1701 C C . ILE A 1 220 ? -18.913 -14.938 19.052 1.00 98.44 220 ILE A C 1
ATOM 1703 O O . ILE A 1 220 ? -17.909 -14.420 19.534 1.00 98.44 220 ILE A O 1
ATOM 1707 N N . LYS A 1 221 ? -19.251 -16.208 19.326 1.00 98.00 221 LYS A N 1
ATOM 1708 C CA . LYS A 1 221 ? -18.461 -17.059 20.233 1.00 98.00 221 LYS A CA 1
ATOM 1709 C C . LYS A 1 221 ? -17.030 -17.269 19.743 1.00 98.00 221 LYS A C 1
ATOM 1711 O O . LYS A 1 221 ? -16.110 -17.189 20.548 1.00 98.00 221 LYS A O 1
ATOM 1716 N N . LEU A 1 222 ? -16.845 -17.552 18.452 1.00 97.88 222 LEU A N 1
ATOM 1717 C CA . LEU A 1 222 ? -15.519 -17.773 17.867 1.00 97.88 222 LEU A CA 1
ATOM 1718 C C . LEU A 1 222 ? -14.668 -16.498 17.925 1.00 97.88 222 LEU A C 1
ATOM 1720 O O . LEU A 1 222 ? -13.500 -16.559 18.299 1.00 97.88 222 LEU A O 1
ATOM 1724 N N . ARG A 1 223 ? -15.262 -15.329 17.658 1.00 97.56 223 ARG A N 1
ATOM 1725 C CA . ARG A 1 223 ? -14.552 -14.048 17.783 1.00 97.56 223 ARG A CA 1
ATOM 1726 C C . ARG A 1 223 ? -14.227 -13.696 19.231 1.00 97.56 223 ARG A C 1
ATOM 1728 O O . ARG A 1 223 ? -13.114 -13.263 19.502 1.00 97.56 223 ARG A O 1
ATOM 1735 N N . ALA A 1 224 ? -15.124 -13.978 20.175 1.00 96.75 224 ALA A N 1
ATOM 1736 C CA . ALA A 1 224 ? -14.855 -13.788 21.601 1.00 96.75 224 ALA A CA 1
ATOM 1737 C C . ALA A 1 224 ? -13.761 -14.734 22.149 1.00 96.75 224 ALA A C 1
ATOM 1739 O O . ALA A 1 224 ? -13.119 -14.416 23.145 1.00 96.75 224 ALA A O 1
ATOM 1740 N N . GLN A 1 225 ? -13.507 -15.871 21.487 1.00 96.12 225 GLN A N 1
ATOM 1741 C CA . GLN A 1 225 ? -12.364 -16.754 21.772 1.00 96.12 225 GLN A CA 1
ATOM 1742 C C . GLN A 1 225 ? -11.020 -16.192 21.278 1.00 96.12 225 GLN A C 1
ATOM 1744 O O . GLN A 1 225 ? -9.974 -16.728 21.642 1.00 96.12 225 GLN A O 1
ATOM 1749 N N . GLY A 1 226 ? -11.036 -15.129 20.469 1.00 96.00 226 GLY A N 1
ATOM 1750 C CA . GLY A 1 226 ? -9.846 -14.523 19.876 1.00 96.00 226 GLY A CA 1
ATOM 1751 C C . GLY A 1 226 ? -9.412 -15.144 18.547 1.00 96.00 226 GLY A C 1
ATOM 1752 O O . GLY A 1 226 ? -8.305 -14.864 18.109 1.00 96.00 226 GLY A O 1
ATOM 1753 N N . LEU A 1 227 ? -10.246 -15.967 17.899 1.00 97.44 227 LEU A N 1
ATOM 1754 C CA . LEU A 1 227 ? -9.922 -16.508 16.574 1.00 97.44 227 LEU A CA 1
ATOM 1755 C C . LEU A 1 227 ? -9.969 -15.419 15.515 1.00 97.44 227 LEU A C 1
ATOM 1757 O O . LEU A 1 227 ? -10.894 -14.606 15.517 1.00 97.44 227 LEU A O 1
ATOM 1761 N N . THR A 1 228 ? -9.047 -15.457 14.560 1.00 97.00 228 THR A N 1
ATOM 1762 C CA . THR A 1 228 ? -9.006 -14.554 13.403 1.00 97.00 228 THR A CA 1
ATOM 1763 C C . THR A 1 228 ? -10.248 -14.705 12.512 1.00 97.00 228 THR A C 1
ATOM 1765 O O . THR A 1 228 ? -11.004 -15.683 12.593 1.00 97.00 228 THR A O 1
ATOM 1768 N N . HIS A 1 229 ? -10.493 -13.725 11.635 1.00 97.31 229 HIS A N 1
ATOM 1769 C CA . HIS A 1 229 ? -11.596 -13.808 10.670 1.00 97.31 229 HIS A CA 1
ATOM 1770 C C . HIS A 1 229 ? -11.444 -15.002 9.718 1.00 97.31 229 HIS A C 1
ATOM 1772 O O . HIS A 1 229 ? -12.454 -15.605 9.364 1.00 97.31 229 HIS A O 1
ATOM 1778 N N . MET A 1 230 ? -10.209 -15.367 9.355 1.00 96.38 230 MET A N 1
ATOM 1779 C CA . MET A 1 230 ? -9.907 -16.508 8.487 1.00 96.38 230 MET A CA 1
ATOM 1780 C C . MET A 1 230 ? -10.262 -17.838 9.164 1.00 96.38 230 MET A C 1
ATOM 1782 O O . MET A 1 230 ? -11.096 -18.577 8.654 1.00 96.38 230 MET A O 1
ATOM 1786 N N . GLU A 1 231 ? -9.764 -18.090 10.377 1.00 97.19 231 GLU A N 1
ATOM 1787 C CA . GLU A 1 231 ? -10.080 -19.327 11.115 1.00 97.19 231 GLU A CA 1
ATOM 1788 C C . GLU A 1 231 ? -11.579 -19.448 11.430 1.00 97.19 231 GLU A C 1
ATOM 1790 O O . GLU A 1 231 ? -12.167 -20.533 11.440 1.00 97.19 231 GLU A O 1
ATOM 1795 N N . THR A 1 232 ? -12.225 -18.311 11.700 1.00 98.00 232 THR A N 1
ATOM 1796 C CA . THR A 1 232 ? -13.674 -18.255 11.900 1.00 98.00 232 THR A CA 1
ATOM 1797 C C . THR A 1 232 ? -14.422 -18.620 10.616 1.00 98.00 232 THR A C 1
ATOM 1799 O O . THR A 1 232 ? -15.433 -19.321 10.677 1.00 98.00 232 THR A O 1
ATOM 1802 N N . ALA A 1 233 ? -13.929 -18.173 9.460 1.00 96.50 233 ALA A N 1
ATOM 1803 C CA . ALA A 1 233 ? -14.487 -18.481 8.150 1.00 96.50 233 ALA A CA 1
ATOM 1804 C C . ALA A 1 233 ? -14.397 -19.976 7.832 1.00 96.50 233 ALA A C 1
ATOM 1806 O O . ALA A 1 233 ? -15.418 -20.569 7.474 1.00 96.50 233 ALA A O 1
ATOM 1807 N N . ASP A 1 234 ? -13.252 -20.600 8.108 1.00 96.06 234 ASP A N 1
ATOM 1808 C CA . ASP A 1 234 ? -13.056 -22.044 7.946 1.00 96.06 234 ASP A CA 1
ATOM 1809 C C . ASP A 1 234 ? -14.027 -22.842 8.827 1.00 96.06 234 ASP A C 1
ATOM 1811 O O . ASP A 1 234 ? -14.728 -23.741 8.359 1.00 96.06 234 ASP A O 1
ATOM 1815 N N . ARG A 1 235 ? -14.172 -22.456 10.102 1.00 97.50 235 ARG A N 1
ATOM 1816 C CA . ARG A 1 235 ? -15.089 -23.127 11.045 1.00 97.50 235 ARG A CA 1
ATOM 1817 C C . ARG A 1 235 ? -16.569 -22.959 10.708 1.00 97.50 235 ARG A C 1
ATOM 1819 O O . ARG A 1 235 ? -17.384 -23.776 11.147 1.00 97.50 235 ARG A O 1
ATOM 1826 N N . LEU A 1 236 ? -16.932 -21.889 10.003 1.00 96.50 236 LEU A N 1
ATOM 1827 C CA . LEU A 1 236 ? -18.303 -21.612 9.566 1.00 96.50 236 LEU A CA 1
ATOM 1828 C C . LEU A 1 236 ? -18.572 -22.061 8.125 1.00 96.50 236 LEU A C 1
ATOM 1830 O O . LEU A 1 236 ? -19.718 -21.971 7.682 1.00 96.50 236 LEU A O 1
ATOM 1834 N N . ASN A 1 237 ? -17.549 -22.538 7.409 1.00 95.31 237 ASN A N 1
ATOM 1835 C CA . ASN A 1 237 ? -17.587 -22.813 5.976 1.00 95.31 237 ASN A CA 1
ATOM 1836 C C . ASN A 1 237 ? -18.129 -21.610 5.173 1.00 95.31 237 ASN A C 1
ATOM 1838 O O . ASN A 1 237 ? -19.080 -21.717 4.393 1.00 95.31 237 ASN A O 1
ATOM 1842 N N . ARG A 1 238 ? -17.572 -20.422 5.441 1.00 95.19 238 ARG A N 1
ATOM 1843 C CA . ARG A 1 238 ? -17.913 -19.142 4.793 1.00 95.19 238 ARG A CA 1
ATOM 1844 C C . ARG A 1 238 ? -16.644 -18.478 4.258 1.00 95.19 238 ARG A C 1
ATOM 1846 O O . ARG A 1 238 ? -15.548 -18.850 4.638 1.00 95.19 238 ARG A O 1
ATOM 1853 N N . GLY A 1 239 ? -16.782 -17.471 3.394 1.00 94.31 239 GLY A N 1
ATOM 1854 C CA . GLY A 1 239 ? -15.642 -16.646 2.971 1.00 94.31 239 GLY A CA 1
ATOM 1855 C C . GLY A 1 239 ? -15.241 -15.623 4.040 1.00 94.31 239 GLY A C 1
ATOM 1856 O O . GLY A 1 239 ? -16.119 -15.043 4.683 1.00 94.31 239 GLY A O 1
ATOM 1857 N N . GLN A 1 240 ? -13.940 -15.352 4.186 1.00 96.38 240 GLN A N 1
ATOM 1858 C CA . GLN A 1 240 ? -13.391 -14.400 5.167 1.00 96.38 240 GLN A CA 1
ATOM 1859 C C . GLN A 1 240 ? -14.076 -13.027 5.114 1.00 96.38 240 GLN A C 1
ATOM 1861 O O . GLN A 1 240 ? -14.588 -12.561 6.129 1.00 96.38 240 GLN A O 1
ATOM 1866 N N . GLY A 1 241 ? -14.190 -12.416 3.929 1.00 93.12 241 GLY A N 1
ATOM 1867 C CA . GLY A 1 241 ? -14.844 -11.107 3.786 1.00 93.12 241 GLY A CA 1
ATOM 1868 C C . GLY A 1 241 ? -16.332 -11.114 4.170 1.00 93.12 241 GLY A C 1
ATOM 1869 O O . GLY A 1 241 ? -16.866 -10.107 4.634 1.00 93.12 241 GLY A O 1
ATOM 1870 N N . ALA A 1 242 ? -17.021 -12.257 4.044 1.00 95.56 242 ALA A N 1
ATOM 1871 C CA . ALA A 1 242 ? -18.407 -12.390 4.497 1.00 95.56 242 ALA A CA 1
ATOM 1872 C C . ALA A 1 242 ? -18.503 -12.450 6.028 1.00 95.56 242 ALA A C 1
ATOM 1874 O O . ALA A 1 242 ? -19.447 -11.903 6.597 1.00 95.56 242 ALA A O 1
ATOM 1875 N N . VAL A 1 243 ? -17.537 -13.103 6.681 1.00 97.38 243 VAL A N 1
ATOM 1876 C CA . VAL A 1 243 ? -17.411 -13.152 8.143 1.00 97.38 243 VAL A CA 1
ATOM 1877 C C . VAL A 1 243 ? -17.113 -11.764 8.701 1.00 97.38 243 VAL A C 1
ATOM 1879 O O . VAL A 1 243 ? -17.822 -11.320 9.599 1.00 97.38 243 VAL A O 1
ATOM 1882 N N . GLU A 1 244 ? -16.126 -11.068 8.141 1.00 97.69 244 GLU A N 1
ATOM 1883 C CA . GLU A 1 244 ? -15.714 -9.725 8.562 1.00 97.69 244 GLU A CA 1
ATOM 1884 C C . GLU A 1 244 ? -16.863 -8.715 8.440 1.00 97.69 244 GLU A C 1
ATOM 1886 O O . GLU A 1 244 ? -17.271 -8.099 9.428 1.00 97.69 244 GLU A O 1
ATOM 1891 N N . ASN A 1 245 ? -17.485 -8.631 7.258 1.00 97.00 245 ASN A N 1
ATOM 1892 C CA . ASN A 1 245 ? -18.616 -7.733 7.022 1.00 97.00 245 ASN A CA 1
ATOM 1893 C C . ASN A 1 245 ? -19.812 -8.078 7.927 1.00 97.00 245 ASN A C 1
ATOM 1895 O O . ASN A 1 245 ? -20.448 -7.187 8.497 1.00 97.00 245 ASN A O 1
ATOM 1899 N N . LYS A 1 246 ? -20.125 -9.372 8.114 1.00 97.69 246 LYS A N 1
ATOM 1900 C CA . LYS A 1 246 ? -21.233 -9.767 8.995 1.00 97.69 246 LYS A CA 1
ATOM 1901 C C . LYS A 1 246 ? -20.936 -9.439 10.455 1.00 97.69 246 LYS A C 1
ATOM 1903 O O . LYS A 1 246 ? -21.825 -8.918 11.123 1.00 97.69 246 LYS A O 1
ATOM 1908 N N . TYR A 1 247 ? -19.729 -9.718 10.943 1.00 98.06 247 TYR A N 1
ATOM 1909 C CA . TYR A 1 247 ? -19.347 -9.446 12.326 1.00 98.06 247 TYR A CA 1
ATOM 1910 C C . TYR A 1 247 ? -19.404 -7.946 12.635 1.00 98.06 247 TYR A C 1
ATOM 1912 O O . TYR A 1 247 ? -20.047 -7.557 13.609 1.00 98.06 247 TYR A O 1
ATOM 1920 N N . GLY A 1 248 ? -18.859 -7.099 11.751 1.00 97.19 248 GLY A N 1
ATOM 1921 C CA . GLY A 1 248 ? -18.913 -5.642 11.906 1.00 97.19 248 GLY A CA 1
ATOM 1922 C C . GLY A 1 248 ? -20.341 -5.085 11.999 1.00 97.19 248 GLY A C 1
ATOM 1923 O O . GLY A 1 248 ? -20.593 -4.146 12.752 1.00 97.19 248 GLY A O 1
ATOM 1924 N N . ARG A 1 249 ? -21.306 -5.692 11.293 1.00 97.62 249 ARG A N 1
ATOM 1925 C CA . ARG A 1 249 ? -22.735 -5.342 11.411 1.00 97.62 249 ARG A CA 1
ATOM 1926 C C . ARG A 1 249 ? -23.355 -5.854 12.710 1.00 97.62 249 ARG A C 1
ATOM 1928 O O . ARG A 1 249 ? -24.052 -5.105 13.383 1.00 97.62 249 ARG A O 1
ATOM 1935 N N . VAL A 1 250 ? -23.086 -7.111 13.063 1.00 97.81 250 VAL A N 1
ATOM 1936 C CA . VAL A 1 250 ? -23.639 -7.772 14.255 1.00 97.81 250 VAL A CA 1
ATOM 1937 C C . VAL A 1 250 ? -23.235 -7.046 15.541 1.00 97.81 250 VAL A C 1
ATOM 1939 O O . VAL A 1 250 ? -24.071 -6.871 16.415 1.00 97.81 250 VAL A O 1
ATOM 1942 N N . VAL A 1 251 ? -21.995 -6.560 15.651 1.00 97.44 251 VAL A N 1
ATOM 1943 C CA . VAL A 1 251 ? -21.530 -5.818 16.842 1.00 97.44 251 VAL A CA 1
ATOM 1944 C C . VAL A 1 251 ? -22.262 -4.478 17.018 1.00 97.44 251 VAL A C 1
ATOM 1946 O O . VAL A 1 251 ? -22.487 -4.030 18.142 1.00 97.44 251 VAL A O 1
ATOM 1949 N N . LYS A 1 252 ? -22.674 -3.838 15.916 1.00 97.38 252 LYS A N 1
ATOM 1950 C CA . LYS A 1 252 ? -23.411 -2.564 15.942 1.00 97.38 252 LYS A CA 1
ATOM 1951 C C . LYS A 1 252 ? -24.909 -2.755 16.205 1.00 97.38 252 LYS A C 1
ATOM 1953 O O . LYS A 1 252 ? -25.558 -1.844 16.717 1.00 97.38 252 LYS A O 1
ATOM 1958 N N . GLU A 1 253 ? -25.454 -3.926 15.883 1.00 97.94 253 GLU A N 1
ATOM 1959 C CA . GLU A 1 253 ? -26.881 -4.231 15.986 1.00 97.94 253 GLU A CA 1
ATOM 1960 C C . GLU A 1 253 ? -27.334 -4.374 17.459 1.00 97.94 253 GLU A C 1
ATOM 1962 O O . GLU A 1 253 ? -26.825 -5.239 18.178 1.00 97.94 253 GLU A O 1
ATOM 1967 N N . PRO A 1 254 ? -28.316 -3.577 17.933 1.00 98.06 254 PRO A N 1
ATOM 1968 C CA . PRO A 1 254 ? -28.732 -3.571 19.341 1.00 98.06 254 PRO A CA 1
ATOM 1969 C C . PRO A 1 254 ? -29.176 -4.935 19.879 1.00 98.06 254 PRO A C 1
ATOM 1971 O O . PRO A 1 254 ? -28.909 -5.246 21.036 1.00 98.06 254 PRO A O 1
ATOM 1974 N N . ALA A 1 255 ? -29.795 -5.769 19.036 1.00 98.06 255 ALA A N 1
ATOM 1975 C CA . ALA A 1 255 ? -30.257 -7.105 19.411 1.00 98.06 255 ALA A CA 1
ATOM 1976 C C . ALA A 1 255 ? -29.113 -8.041 19.845 1.00 98.06 255 ALA A C 1
ATOM 1978 O O . ALA A 1 255 ? -29.320 -8.939 20.660 1.00 98.06 255 ALA A O 1
ATOM 1979 N N . TRP A 1 256 ? -27.899 -7.824 19.328 1.00 97.94 256 TRP A N 1
ATOM 1980 C CA . TRP A 1 256 ? -26.740 -8.680 19.586 1.00 97.94 256 TRP A CA 1
ATOM 1981 C C . TRP A 1 256 ? -25.777 -8.114 20.625 1.00 97.94 256 TRP A C 1
ATOM 1983 O O . TRP A 1 256 ? -25.020 -8.889 21.212 1.00 97.94 256 TRP A O 1
ATOM 1993 N N . LYS A 1 257 ? -25.820 -6.804 20.903 1.00 97.38 257 LYS A N 1
ATOM 1994 C CA . LYS A 1 257 ? -24.924 -6.143 21.868 1.00 97.38 257 LYS A CA 1
ATOM 1995 C C . LYS A 1 257 ? -24.857 -6.847 23.235 1.00 97.38 257 LYS A C 1
ATOM 1997 O O . LYS A 1 257 ? -23.737 -7.125 23.668 1.00 97.38 257 LYS A O 1
ATOM 2002 N N . PRO A 1 258 ? -25.982 -7.215 23.892 1.00 98.19 258 PRO A N 1
ATOM 2003 C CA . PRO A 1 258 ? -25.923 -7.905 25.184 1.00 98.19 258 PRO A CA 1
ATOM 2004 C C . PRO A 1 258 ? -25.185 -9.244 25.094 1.00 98.19 258 PRO A C 1
ATOM 2006 O O . PRO A 1 258 ? -24.382 -9.581 25.960 1.00 98.19 258 PRO A O 1
ATOM 2009 N N . TYR A 1 259 ? -25.404 -9.985 24.005 1.00 98.00 259 TYR A N 1
ATOM 2010 C CA . TYR A 1 259 ? -24.804 -11.300 23.804 1.00 98.00 259 TYR A CA 1
ATOM 2011 C C . TYR A 1 259 ? -23.308 -11.231 23.470 1.00 98.00 259 TYR A C 1
ATOM 2013 O O . TYR A 1 259 ? -22.527 -12.072 23.920 1.00 98.00 259 TYR A O 1
ATOM 2021 N N . VAL A 1 260 ? -22.892 -10.222 22.698 1.00 97.44 260 VAL A N 1
ATOM 2022 C CA . VAL A 1 260 ? -21.476 -9.946 22.417 1.00 97.44 260 VAL A CA 1
ATOM 2023 C C . VAL A 1 260 ? -20.739 -9.611 23.716 1.00 97.44 260 VAL A C 1
ATOM 2025 O O . VAL A 1 260 ? -19.693 -10.205 23.981 1.00 97.44 260 VAL A O 1
ATOM 2028 N N . ALA A 1 261 ? -21.311 -8.738 24.553 1.00 97.12 261 ALA A N 1
ATOM 2029 C CA . ALA A 1 261 ? -20.742 -8.372 25.850 1.00 97.12 261 ALA A CA 1
ATOM 2030 C C . ALA A 1 261 ? -20.640 -9.578 26.802 1.00 97.12 261 ALA A C 1
ATOM 2032 O O . ALA A 1 261 ? -19.590 -9.799 27.407 1.00 97.12 261 ALA A O 1
ATOM 2033 N N . GLU A 1 262 ? -21.686 -10.409 26.881 1.00 97.50 262 GLU A N 1
ATOM 2034 C CA . GLU A 1 262 ? -21.682 -11.647 27.673 1.00 97.50 262 GLU A CA 1
ATOM 2035 C C . GLU A 1 262 ? -20.561 -12.603 27.226 1.00 97.50 262 GLU A C 1
ATOM 2037 O O . GLU A 1 262 ? -19.803 -13.121 28.052 1.00 97.50 262 GLU A O 1
ATOM 2042 N N . CYS A 1 263 ? -20.417 -12.820 25.913 1.00 96.56 263 CYS A N 1
ATOM 2043 C CA . CYS A 1 263 ? -19.374 -13.687 25.370 1.00 96.56 263 CYS A CA 1
ATOM 2044 C C . CYS A 1 263 ? -17.973 -13.137 25.670 1.00 96.56 263 CYS A C 1
ATOM 2046 O O . CYS A 1 263 ? -17.118 -13.896 26.131 1.00 96.56 263 CYS A O 1
ATOM 2048 N N . ALA A 1 264 ? -17.741 -11.838 25.466 1.00 94.88 264 ALA A N 1
ATOM 2049 C CA . ALA A 1 264 ? -16.461 -11.200 25.769 1.00 94.88 264 ALA A CA 1
ATOM 2050 C C . ALA A 1 264 ? -16.097 -11.343 27.259 1.00 94.88 264 ALA A C 1
ATOM 2052 O O . ALA A 1 264 ? -15.006 -11.813 27.586 1.00 94.88 264 ALA A O 1
ATOM 2053 N N . ALA A 1 265 ? -17.039 -11.054 28.166 1.00 95.44 265 ALA A N 1
ATOM 2054 C CA . ALA A 1 265 ? -16.844 -11.186 29.612 1.00 95.44 265 ALA A CA 1
ATOM 2055 C C . ALA A 1 265 ? -16.541 -12.631 30.048 1.00 95.44 265 ALA A C 1
ATOM 2057 O O . ALA A 1 265 ? -15.743 -12.876 30.959 1.00 95.44 265 ALA A O 1
ATOM 2058 N N . ARG A 1 266 ? -17.157 -13.618 29.388 1.00 95.19 266 ARG A N 1
ATOM 2059 C CA . ARG A 1 266 ? -16.912 -15.034 29.676 1.00 95.19 266 ARG A CA 1
ATOM 2060 C C . ARG A 1 266 ? -15.483 -15.453 29.323 1.00 95.19 266 ARG A C 1
ATOM 2062 O O . ARG A 1 266 ? -14.868 -16.184 30.098 1.00 95.19 266 ARG A O 1
ATOM 2069 N N . PHE A 1 267 ? -14.942 -15.004 28.190 1.00 91.00 267 PHE A N 1
ATOM 2070 C CA . PHE A 1 267 ? -13.602 -15.410 27.747 1.00 91.00 267 PHE A CA 1
ATOM 2071 C C . PHE A 1 267 ? -12.466 -14.631 28.422 1.00 91.00 267 PHE A C 1
ATOM 2073 O O . PHE A 1 267 ? -11.421 -15.224 28.704 1.00 91.00 267 PHE A O 1
ATOM 2080 N N . THR A 1 268 ? -12.669 -13.361 28.788 1.00 86.94 268 THR A N 1
ATOM 2081 C CA . THR A 1 268 ? -11.683 -12.605 29.586 1.00 86.94 268 THR A CA 1
ATOM 2082 C C . THR A 1 268 ? -11.469 -13.231 30.965 1.00 86.94 268 THR A C 1
ATOM 2084 O O . THR A 1 268 ? -10.329 -13.348 31.422 1.00 86.94 268 THR A O 1
ATOM 2087 N N . ARG A 1 269 ? -12.536 -13.738 31.604 1.00 84.38 269 ARG A N 1
ATOM 2088 C CA . ARG A 1 269 ? -12.446 -14.458 32.886 1.00 84.38 269 ARG A CA 1
ATOM 2089 C C . ARG A 1 269 ? -11.615 -15.739 32.780 1.00 84.38 269 ARG A C 1
ATOM 2091 O O . ARG A 1 269 ? -10.789 -15.999 33.651 1.00 84.38 269 ARG A O 1
ATOM 2098 N N . VAL A 1 270 ? -11.798 -16.515 31.709 1.00 83.25 270 VAL A N 1
ATOM 2099 C CA . VAL A 1 270 ? -11.037 -17.756 31.477 1.00 83.25 270 VAL A CA 1
ATOM 2100 C C . VAL A 1 270 ? -9.553 -17.459 31.244 1.00 83.25 270 VAL A C 1
ATOM 2102 O O . VAL A 1 270 ? -8.704 -18.129 31.828 1.00 83.25 270 VAL A O 1
ATOM 2105 N N . ARG A 1 271 ? -9.225 -16.422 30.457 1.00 78.31 271 ARG A N 1
ATOM 2106 C CA . ARG A 1 271 ? -7.828 -16.004 30.235 1.00 78.31 271 ARG A CA 1
ATOM 2107 C C . ARG A 1 271 ? -7.150 -15.539 31.528 1.00 78.31 271 ARG A C 1
ATOM 2109 O O . ARG A 1 271 ? -6.032 -15.968 31.805 1.00 78.31 271 ARG A O 1
ATOM 2116 N N . ARG A 1 272 ? -7.837 -14.739 32.352 1.00 77.38 272 ARG A N 1
ATOM 2117 C CA . ARG A 1 272 ? -7.327 -14.310 33.669 1.00 77.38 272 ARG A CA 1
ATOM 2118 C C . ARG A 1 272 ? -7.114 -15.484 34.627 1.00 77.38 272 ARG A C 1
ATOM 2120 O O . ARG A 1 272 ? -6.094 -15.526 35.304 1.00 77.38 272 ARG A O 1
ATOM 2127 N N . GLY A 1 273 ? -8.039 -16.443 34.660 1.00 78.19 273 GLY A N 1
ATOM 2128 C CA . GLY A 1 273 ? -7.900 -17.645 35.487 1.00 78.19 273 GLY A CA 1
ATOM 2129 C C . GLY A 1 273 ? -6.694 -18.497 35.089 1.00 78.19 273 GLY A C 1
ATOM 2130 O O . GLY A 1 273 ? -5.940 -18.922 35.954 1.00 78.19 273 GLY A O 1
ATOM 2131 N N . LYS A 1 274 ? -6.464 -18.683 33.782 1.00 74.81 274 LYS A N 1
ATOM 2132 C CA . LYS A 1 274 ? -5.335 -19.482 33.285 1.00 74.81 274 LYS A CA 1
ATOM 2133 C C . LYS A 1 274 ? -3.977 -18.837 33.588 1.00 74.81 274 LYS A C 1
ATOM 2135 O O . LYS A 1 274 ? -3.062 -19.549 33.978 1.00 74.81 274 LYS A O 1
ATOM 2140 N N . ARG A 1 275 ? -3.862 -17.504 33.485 1.00 69.69 275 ARG A N 1
ATOM 2141 C CA . ARG A 1 275 ? -2.631 -16.781 33.866 1.00 69.69 275 ARG A CA 1
ATOM 2142 C C . ARG A 1 275 ? -2.298 -16.919 35.354 1.00 69.69 275 ARG A C 1
ATOM 2144 O O . ARG A 1 275 ? -1.135 -17.080 35.680 1.00 69.69 275 ARG A O 1
ATOM 2151 N N . LYS A 1 276 ? -3.299 -16.912 36.243 1.00 73.62 276 LYS A N 1
ATOM 2152 C CA . LYS A 1 276 ? -3.064 -17.099 37.688 1.00 73.62 276 LYS A CA 1
ATOM 2153 C C . LYS A 1 276 ? -2.570 -18.497 38.061 1.00 73.62 276 LYS A C 1
ATOM 2155 O O . LYS A 1 276 ? -1.933 -18.634 39.092 1.00 73.62 276 LYS A O 1
ATOM 2160 N N . ILE A 1 277 ? -2.900 -19.518 37.268 1.00 70.31 277 ILE A N 1
ATOM 2161 C CA . ILE A 1 277 ? -2.413 -20.883 37.508 1.00 70.31 277 ILE A CA 1
ATOM 2162 C C . ILE A 1 277 ? -0.945 -20.986 37.087 1.00 70.31 277 ILE A C 1
ATOM 2164 O O . ILE A 1 277 ? -0.142 -21.435 37.889 1.00 70.31 277 ILE A O 1
ATOM 2168 N N . LEU A 1 278 ? -0.592 -20.480 35.898 1.00 66.44 278 LEU A N 1
ATOM 2169 C CA . LEU A 1 278 ? 0.804 -20.456 35.439 1.00 66.44 278 LEU A CA 1
ATOM 2170 C C . LEU A 1 278 ? 1.710 -19.626 36.360 1.00 66.44 278 LEU A C 1
ATOM 2172 O O . LEU A 1 278 ? 2.742 -20.118 36.781 1.00 66.44 278 LEU A O 1
ATOM 2176 N N . ALA A 1 279 ? 1.280 -18.426 36.765 1.00 66.94 279 ALA A N 1
ATOM 2177 C CA . ALA A 1 279 ? 2.081 -17.586 37.659 1.00 66.94 279 ALA A CA 1
ATOM 2178 C C . ALA A 1 279 ? 2.345 -18.230 39.034 1.00 66.94 279 ALA A C 1
ATOM 2180 O O . ALA A 1 279 ? 3.329 -17.904 39.680 1.00 66.94 279 ALA A O 1
ATOM 2181 N N . LYS A 1 280 ? 1.474 -19.143 39.485 1.00 66.25 280 LYS A N 1
ATOM 2182 C CA . LYS A 1 280 ? 1.666 -19.858 40.749 1.00 66.25 280 LYS A CA 1
ATOM 2183 C C . LYS A 1 280 ? 2.619 -21.052 40.613 1.00 66.25 280 LYS A C 1
ATOM 2185 O O . LYS A 1 280 ? 3.278 -21.402 41.578 1.00 66.25 280 LYS A O 1
ATOM 2190 N N . GLU A 1 281 ? 2.687 -21.672 39.437 1.00 67.50 281 GLU A N 1
ATOM 2191 C CA . GLU A 1 281 ? 3.637 -22.762 39.175 1.00 67.50 281 GLU A CA 1
ATOM 2192 C C . GLU A 1 281 ? 5.082 -22.246 39.065 1.00 67.50 281 GLU A C 1
ATOM 2194 O O . GLU A 1 281 ? 6.003 -22.977 39.417 1.00 67.50 281 GLU A O 1
ATOM 2199 N N . ASP A 1 282 ? 5.272 -20.987 38.655 1.00 61.88 282 ASP A N 1
ATOM 2200 C CA . ASP A 1 282 ? 6.597 -20.363 38.570 1.00 61.88 282 ASP A CA 1
ATOM 2201 C C . ASP A 1 282 ? 7.126 -19.896 39.946 1.00 61.88 282 ASP A C 1
ATOM 2203 O O . ASP A 1 282 ? 8.322 -20.002 40.201 1.00 61.88 282 ASP A O 1
ATOM 2207 N N . GLU A 1 283 ? 6.258 -19.454 40.870 1.00 60.50 283 GLU A N 1
ATOM 2208 C CA . GLU A 1 283 ? 6.663 -19.054 42.236 1.00 60.50 283 GLU A CA 1
ATOM 2209 C C . GLU A 1 283 ? 7.077 -20.246 43.124 1.00 60.50 283 GLU A C 1
ATOM 2211 O O . GLU A 1 283 ? 7.919 -20.090 44.002 1.00 60.50 283 GLU A O 1
ATOM 2216 N N . ASP A 1 284 ? 6.541 -21.449 42.887 1.00 59.72 284 ASP A N 1
ATOM 2217 C CA . ASP A 1 284 ? 6.859 -22.644 43.689 1.00 59.72 284 ASP A CA 1
ATOM 2218 C C . ASP A 1 284 ? 8.158 -23.362 43.230 1.00 59.72 284 ASP A C 1
ATOM 2220 O O . ASP A 1 284 ? 8.527 -24.395 43.801 1.00 59.72 284 ASP A O 1
ATOM 2224 N N . ASN A 1 285 ? 8.851 -22.854 42.198 1.00 57.41 285 ASN A N 1
ATOM 2225 C CA . ASN A 1 285 ? 10.021 -23.511 41.594 1.00 57.41 285 ASN A CA 1
ATOM 2226 C C . ASN A 1 285 ? 11.363 -22.781 41.824 1.00 57.41 285 ASN A C 1
ATOM 2228 O O . ASN A 1 285 ? 12.399 -23.321 41.448 1.00 57.41 285 ASN A O 1
ATOM 2232 N N . ASP A 1 286 ? 11.361 -21.605 42.463 1.00 56.66 286 ASP A N 1
ATOM 2233 C CA . ASP A 1 286 ? 12.572 -20.791 42.706 1.00 56.66 286 ASP A CA 1
ATOM 2234 C C . ASP A 1 286 ? 13.277 -21.116 44.049 1.00 56.66 286 ASP A C 1
ATOM 2236 O O . ASP A 1 286 ? 14.368 -20.629 44.323 1.00 56.66 286 ASP A O 1
ATOM 2240 N N . ASP A 1 287 ? 12.705 -22.000 44.881 1.00 58.88 287 ASP A N 1
ATOM 2241 C CA . ASP A 1 287 ? 13.227 -22.343 46.222 1.00 58.88 287 ASP A CA 1
ATOM 2242 C C . ASP A 1 287 ? 14.028 -23.672 46.272 1.00 58.88 287 ASP A C 1
ATOM 2244 O O . ASP A 1 287 ? 14.148 -24.290 47.335 1.00 58.88 287 ASP A O 1
ATOM 2248 N N . ARG A 1 288 ? 14.548 -24.188 45.141 1.00 55.88 288 ARG A N 1
ATOM 2249 C CA . ARG A 1 288 ? 15.109 -25.563 45.090 1.00 55.88 288 ARG A CA 1
ATOM 2250 C C . ARG A 1 288 ? 16.524 -25.770 44.548 1.00 55.88 288 ARG A C 1
ATOM 2252 O O . ARG A 1 288 ? 16.897 -26.926 44.353 1.00 55.88 288 ARG A O 1
ATOM 2259 N N . GLU A 1 289 ? 17.335 -24.731 44.384 1.00 56.09 289 GLU A N 1
ATOM 2260 C CA . GLU A 1 289 ? 18.740 -24.891 43.971 1.00 56.09 289 GLU A CA 1
ATOM 2261 C C . GLU A 1 289 ? 19.698 -24.141 44.903 1.00 56.09 289 GLU A C 1
ATOM 2263 O O . GLU A 1 289 ? 20.152 -23.053 44.579 1.00 56.09 289 GLU A O 1
ATOM 2268 N N . ASP A 1 290 ? 20.022 -24.729 46.060 1.00 56.72 290 ASP A N 1
ATOM 2269 C CA . ASP A 1 290 ? 21.144 -24.247 46.887 1.00 56.72 290 ASP A CA 1
ATOM 2270 C C . ASP A 1 290 ? 21.858 -25.355 47.685 1.00 56.72 290 ASP A C 1
ATOM 2272 O O . ASP A 1 290 ? 22.555 -25.081 48.656 1.00 56.72 290 ASP A O 1
ATOM 2276 N N . ASP A 1 291 ? 21.750 -26.618 47.258 1.00 60.53 291 ASP A N 1
ATOM 2277 C CA . ASP A 1 291 ? 22.537 -27.708 47.840 1.00 60.53 291 ASP A CA 1
ATOM 2278 C C . ASP A 1 291 ? 23.167 -28.586 46.744 1.00 60.53 291 ASP A C 1
ATOM 2280 O O . ASP A 1 291 ? 22.487 -29.143 45.887 1.00 60.53 291 ASP A O 1
ATOM 2284 N N . GLU A 1 292 ? 24.492 -28.735 46.849 1.00 59.44 292 GLU A N 1
ATOM 2285 C CA . GLU A 1 292 ? 25.362 -29.716 46.182 1.00 59.44 292 GLU A CA 1
ATOM 2286 C C . GLU A 1 292 ? 25.855 -29.417 44.750 1.00 59.44 292 GLU A C 1
ATOM 2288 O O . GLU A 1 292 ? 25.317 -29.909 43.757 1.00 59.44 292 GLU A O 1
ATOM 2293 N N . GLN A 1 293 ? 27.043 -28.795 44.655 1.00 46.88 293 GLN A N 1
ATOM 2294 C CA . GLN A 1 293 ? 28.234 -29.512 44.159 1.00 46.88 293 GLN A CA 1
ATOM 2295 C C . GLN A 1 293 ? 29.542 -28.715 44.320 1.00 46.88 293 GLN A C 1
ATOM 2297 O O . GLN A 1 293 ? 29.888 -27.838 43.530 1.00 46.88 293 GLN A O 1
ATOM 2302 N N . ASP A 1 294 ? 30.323 -29.125 45.323 1.00 52.50 294 ASP A N 1
ATOM 2303 C CA . ASP A 1 294 ? 31.773 -28.948 45.380 1.00 52.50 294 ASP A CA 1
ATOM 2304 C C . ASP A 1 294 ? 32.417 -29.724 44.217 1.00 52.50 294 ASP A C 1
ATOM 2306 O O . ASP A 1 294 ? 32.572 -30.947 44.270 1.00 52.50 294 ASP A O 1
ATOM 2310 N N . VAL A 1 295 ? 32.826 -29.025 43.157 1.00 50.34 295 VAL A N 1
ATOM 2311 C CA . VAL A 1 295 ? 33.787 -29.567 42.188 1.00 50.34 295 VAL A CA 1
ATOM 2312 C C . VAL A 1 295 ? 34.938 -28.587 42.036 1.00 50.34 295 VAL A C 1
ATOM 2314 O O . VAL A 1 295 ? 34.859 -27.546 41.387 1.00 50.34 295 VAL A O 1
ATOM 2317 N N . VAL A 1 296 ? 36.046 -28.971 42.660 1.00 51.16 296 VAL A N 1
ATOM 2318 C CA . VAL A 1 296 ? 37.369 -28.372 42.531 1.00 51.16 296 VAL A CA 1
ATOM 2319 C C . VAL A 1 296 ? 37.782 -28.361 41.055 1.00 51.16 296 VAL A C 1
ATOM 2321 O O . VAL A 1 296 ? 38.164 -29.395 40.510 1.00 51.16 296 VAL A O 1
ATOM 2324 N N . VAL A 1 297 ? 37.774 -27.190 40.412 1.00 47.28 297 VAL A N 1
ATOM 2325 C CA . VAL A 1 297 ? 38.481 -26.982 39.139 1.00 47.28 297 VAL A CA 1
ATOM 2326 C C . VAL A 1 297 ? 39.448 -25.813 39.267 1.00 47.28 297 VAL A C 1
ATOM 2328 O O . VAL A 1 297 ? 39.097 -24.647 39.429 1.00 47.28 297 VAL A O 1
ATOM 2331 N N . VAL A 1 298 ? 40.717 -26.194 39.208 1.00 48.91 298 VAL A N 1
ATOM 2332 C CA . VAL A 1 298 ? 41.905 -25.355 39.217 1.00 48.91 298 VAL A CA 1
ATOM 2333 C C . VAL A 1 298 ? 42.043 -24.595 37.891 1.00 48.91 298 VAL A C 1
ATOM 2335 O O . VAL A 1 298 ? 41.960 -25.182 36.819 1.00 48.91 298 VAL A O 1
ATOM 2338 N N . ALA A 1 299 ? 42.380 -23.307 38.022 1.00 46.28 299 ALA A N 1
ATOM 2339 C CA . ALA A 1 299 ? 43.073 -22.436 37.064 1.00 46.28 299 ALA A CA 1
ATOM 2340 C C . ALA A 1 299 ? 42.363 -22.038 35.753 1.00 46.28 299 ALA A C 1
ATOM 2342 O O . ALA A 1 299 ? 42.356 -22.772 34.774 1.00 46.28 299 ALA A O 1
ATOM 2343 N N . SER A 1 300 ? 42.038 -20.747 35.622 1.00 40.94 300 SER A N 1
ATOM 2344 C CA . SER A 1 300 ? 42.899 -19.765 34.924 1.00 40.94 300 SER A CA 1
ATOM 2345 C C . SER A 1 300 ? 42.166 -18.436 34.720 1.00 40.94 300 SER A C 1
ATOM 2347 O O . SER A 1 300 ? 41.058 -18.378 34.199 1.00 40.94 300 SER A O 1
ATOM 2349 N N . ARG A 1 301 ? 42.815 -17.347 35.142 1.00 47.88 301 ARG A N 1
ATOM 2350 C CA . ARG A 1 301 ? 42.369 -15.953 34.976 1.00 47.88 301 ARG A CA 1
ATOM 2351 C C . ARG A 1 301 ? 42.292 -15.560 33.494 1.00 47.88 301 ARG A C 1
ATOM 2353 O O . ARG A 1 301 ? 43.187 -15.926 32.733 1.00 47.88 301 ARG A O 1
ATOM 2360 N N . PRO A 1 302 ? 41.388 -14.628 33.147 1.00 49.91 302 PRO A N 1
ATOM 2361 C CA . PRO A 1 302 ? 41.873 -13.419 32.487 1.00 49.91 302 PRO A CA 1
ATOM 2362 C C . PRO A 1 302 ? 41.321 -12.113 33.077 1.00 49.91 302 PRO A C 1
ATOM 2364 O O . PRO A 1 302 ? 40.323 -12.044 33.785 1.00 49.91 302 PRO A O 1
ATOM 2367 N N . VAL A 1 303 ? 42.093 -11.071 32.795 1.00 46.84 303 VAL A N 1
ATOM 2368 C CA . VAL A 1 303 ? 42.120 -9.734 33.385 1.00 46.84 303 VAL A CA 1
ATOM 2369 C C . VAL A 1 303 ? 40.918 -8.883 32.960 1.00 46.84 303 VAL A C 1
ATOM 2371 O O . VAL A 1 303 ? 40.688 -8.663 31.773 1.00 46.84 303 VAL A O 1
ATOM 2374 N N . ALA A 1 304 ? 40.211 -8.322 33.942 1.00 45.62 304 ALA A N 1
ATOM 2375 C CA . ALA A 1 304 ? 39.161 -7.330 33.742 1.00 45.62 304 ALA A CA 1
ATOM 2376 C C . ALA A 1 304 ? 39.740 -5.981 33.266 1.00 45.62 304 ALA A C 1
ATOM 2378 O O . ALA A 1 304 ? 40.559 -5.358 33.949 1.00 45.62 304 ALA A O 1
ATOM 2379 N N . LYS A 1 305 ? 39.276 -5.488 32.110 1.00 53.69 305 LYS A N 1
ATOM 2380 C CA . LYS A 1 305 ? 39.505 -4.107 31.658 1.00 53.69 305 LYS A CA 1
ATOM 2381 C C . LYS A 1 305 ? 38.491 -3.179 32.329 1.00 53.69 305 LYS A C 1
ATOM 2383 O O . LYS A 1 305 ? 37.320 -3.129 31.970 1.00 53.69 305 LYS A O 1
ATOM 2388 N N . LYS A 1 306 ? 38.976 -2.421 33.310 1.00 56.69 306 LYS A N 1
ATOM 2389 C CA . LYS A 1 306 ? 38.249 -1.383 34.050 1.00 56.69 306 LYS A CA 1
ATOM 2390 C C . LYS A 1 306 ? 38.014 -0.167 33.135 1.00 56.69 306 LYS A C 1
ATOM 2392 O O . LYS A 1 306 ? 38.940 0.608 32.902 1.00 56.69 306 LYS A O 1
ATOM 2397 N N . ARG A 1 307 ? 36.799 0.013 32.597 1.00 56.78 307 ARG A N 1
ATOM 2398 C CA . ARG A 1 307 ? 36.403 1.262 31.911 1.00 56.78 307 ARG A CA 1
ATOM 2399 C C . ARG A 1 307 ? 36.226 2.357 32.969 1.00 56.78 307 ARG A C 1
ATOM 2401 O O . ARG A 1 307 ? 35.359 2.261 33.832 1.00 56.78 307 ARG A O 1
ATOM 2408 N N . ARG A 1 308 ? 37.093 3.373 32.936 1.00 56.78 308 ARG A N 1
ATOM 2409 C CA . ARG A 1 308 ? 36.970 4.594 33.745 1.00 56.78 308 ARG A CA 1
ATOM 2410 C C . ARG A 1 308 ? 35.789 5.417 33.226 1.00 56.78 308 ARG A C 1
ATOM 2412 O O . ARG A 1 308 ? 35.785 5.813 32.066 1.00 56.78 308 ARG A O 1
ATOM 2419 N N . LYS A 1 309 ? 34.815 5.674 34.100 1.00 55.41 309 LYS A N 1
ATOM 2420 C CA . LYS A 1 309 ? 33.746 6.660 33.913 1.00 55.41 309 LYS A CA 1
ATOM 2421 C C . LYS A 1 309 ? 34.380 8.042 34.121 1.00 55.41 309 LYS A C 1
ATOM 2423 O O . LYS A 1 309 ? 34.865 8.323 35.214 1.00 55.41 309 LYS A O 1
ATOM 2428 N N . VAL A 1 310 ? 34.468 8.847 33.065 1.00 56.59 310 VAL A N 1
ATOM 2429 C CA . VAL A 1 310 ? 34.873 10.257 33.151 1.00 56.59 310 VAL A CA 1
ATOM 2430 C C . VAL A 1 310 ? 33.598 11.057 33.383 1.00 56.59 310 VAL A C 1
ATOM 2432 O O . VAL A 1 310 ? 32.769 11.177 32.490 1.00 56.59 310 VAL A O 1
ATOM 2435 N N . THR A 1 311 ? 33.411 11.541 34.605 1.00 53.72 311 THR A N 1
ATOM 2436 C CA . THR A 1 311 ? 32.407 12.553 34.944 1.00 53.72 311 THR A CA 1
ATOM 2437 C C . THR A 1 311 ? 32.970 13.921 34.574 1.00 53.72 311 THR A C 1
ATOM 2439 O O . THR A 1 311 ? 33.947 14.364 35.178 1.00 53.72 311 THR A O 1
ATOM 2442 N N . LEU A 1 312 ? 32.378 14.567 33.568 1.00 55.75 312 LEU A N 1
ATOM 2443 C CA . LEU A 1 312 ? 32.627 15.968 33.245 1.00 55.75 312 LEU A CA 1
ATOM 2444 C C . LEU A 1 312 ? 31.803 16.821 34.223 1.00 55.75 312 LEU A C 1
ATOM 2446 O O . LEU A 1 312 ? 30.577 16.749 34.223 1.00 55.75 312 LEU A O 1
ATOM 2450 N N . ALA A 1 313 ? 32.476 17.580 35.084 1.00 51.00 313 ALA A N 1
ATOM 2451 C CA . ALA A 1 313 ? 31.848 18.610 35.899 1.00 51.00 313 ALA A CA 1
ATOM 2452 C C . ALA A 1 313 ? 31.702 19.878 35.046 1.00 51.00 313 ALA A C 1
ATOM 2454 O O . ALA A 1 313 ? 32.702 20.411 34.564 1.00 51.00 313 ALA A O 1
ATOM 2455 N N . ALA A 1 314 ? 30.467 20.342 34.850 1.00 57.16 314 ALA A N 1
ATOM 2456 C CA . ALA A 1 314 ? 30.192 21.659 34.293 1.00 57.16 314 ALA A CA 1
ATOM 2457 C C . ALA A 1 314 ? 30.514 22.712 35.363 1.00 57.16 314 ALA A C 1
ATOM 2459 O O . ALA A 1 314 ? 29.892 22.749 36.426 1.00 57.16 314 ALA A O 1
ATOM 2460 N N . ALA A 1 315 ? 31.537 23.519 35.093 1.00 53.31 315 ALA A N 1
ATOM 2461 C CA . ALA A 1 315 ? 31.876 24.688 35.883 1.00 53.31 315 ALA A CA 1
ATOM 2462 C C . ALA A 1 315 ? 30.937 25.839 35.512 1.00 53.31 315 ALA A C 1
ATOM 2464 O O . ALA A 1 315 ? 30.734 26.145 34.338 1.00 53.31 315 ALA A O 1
ATOM 2465 N N . ALA A 1 316 ? 30.382 26.452 36.548 1.00 53.22 316 ALA A N 1
ATOM 2466 C CA . ALA A 1 316 ? 29.657 27.703 36.500 1.00 53.22 316 ALA A CA 1
ATOM 2467 C C . ALA A 1 316 ? 30.607 28.896 36.293 1.00 53.22 316 ALA A C 1
ATOM 2469 O O . ALA A 1 316 ? 31.708 28.911 36.847 1.00 53.22 316 ALA A O 1
ATOM 2470 N N . GLY A 1 317 ? 30.100 29.933 35.623 1.00 57.31 317 GLY A N 1
ATOM 2471 C CA . GLY A 1 317 ? 30.399 31.329 35.953 1.00 57.31 317 GLY A CA 1
ATOM 2472 C C . GLY A 1 317 ? 31.059 32.175 34.861 1.00 57.31 317 GLY A C 1
ATOM 2473 O O . GLY A 1 317 ? 31.847 31.662 34.074 1.00 57.31 317 GLY A O 1
ATOM 2474 N N . PHE A 1 318 ? 30.780 33.484 34.963 1.00 49.41 318 PHE A N 1
ATOM 2475 C CA . PHE A 1 318 ? 31.158 34.645 34.132 1.00 49.41 318 PHE A CA 1
ATOM 2476 C C . PHE A 1 318 ? 30.249 34.899 32.914 1.00 49.41 318 PHE A C 1
ATOM 2478 O O . PHE A 1 318 ? 30.088 34.017 32.082 1.00 49.41 318 PHE A O 1
ATOM 2485 N N . GLU A 1 319 ? 29.626 36.068 32.731 1.00 52.00 319 GLU A N 1
ATOM 2486 C CA . GLU A 1 319 ? 29.668 37.371 33.427 1.00 52.00 319 GLU A CA 1
ATOM 2487 C C . GLU A 1 319 ? 28.400 38.169 33.066 1.00 52.00 319 GLU A C 1
ATOM 2489 O O . GLU A 1 319 ? 27.912 37.983 31.926 1.00 52.00 319 GLU A O 1
#

Organism: NCBI:txid1191159

Foldseek 3Di:
DDDDQPPDDLLNLLVLLLVQLQVVQCVQVVDPDRPPPSPSVQSSCQLVVCVVVLVVDPDSLVVSLVSSLRSQLVVQVVVCVVCVPRHDDSVSSSVSSSVSSCVVSPVVVVVPPPPCDVVNVVCVVVVPDPPPPPPPPDDDDDDDDDDDDDDDDDDDDDDDDDDDDDDDDDDDDDPPPPPPPPPPPPDDDPDDPPPDDPPPDPPPDPPPDDQDPVLVLLLLLCVLLVDQLCVNCVVSVHDSVVSVVSNVVLCVDPVNVVVSVVSNVVNVVVVVVVVVVVVVVVVVPPPPPDDDDDDDDDDDDDDDDDDDDDDDDDDDDDD

Radius of gyration: 33.77 Å; chains: 1; bounding box: 74×76×99 Å

Sequence (319 aa):
MGPQNEDMDAQRLASITADAVSNVLFFHTKQITPPADIRRAGLENAVSAVFDLRSHAADMAVAHLEIACDAALNYAQEYNELHPDDTINPRWMYTCVQALLSHQLKPALLEGYRIERLHDWVAQQKGEPPKTHCSDPGIDEGPTLSSVELLTSPSQQSSELDVTITSDDDDDDDDDDDDDDDQDEASFFAGATNARQPIGGTIKMPPKVPWKEADIRRLIKLRAQGLTHMETADRLNRGQGAVENKYGRVVKEPAWKPYVAECAARFTRVRRGKRKILAKEDEDNDDREDDEQDVVVVASRPVAKKRRKVTLAAAAGFE

pLDDT: mean 74.56, std 21.54, range [35.22, 98.44]